Protein AF-A0A7W6S219-F1 (afdb_monomer_lite)

Foldseek 3Di:
DAPLVCCVVPNQQPKDAAACDPVLVCCLCVVLVVLLVCLVCQLVVPDDCSVVVSVVSNVVSVLVNVLVVQLNVQCVVGHCWIQHQQAIDHSSLPDGQGLQQKAAKDWDWDDDPNDTFTKIKTKGAQLVVSLVVTDPSNVVVSVVQLCQQQPPVRDVVNVVVCVVVVVVDDDDDDPDPVCPVSVVVNVVCVVHVRMGMDIDGCSRQPSHDSVSVSVSSNVSSCVPVVDDDPDDDDD

Structure (mmCIF, N/CA/C/O backbone):
data_AF-A0A7W6S219-F1
#
_entry.id   AF-A0A7W6S219-F1
#
loop_
_atom_site.group_PDB
_atom_site.id
_atom_site.type_symbol
_atom_site.label_atom_id
_atom_site.label_alt_id
_atom_site.label_comp_id
_atom_site.label_asym_id
_atom_site.label_entity_id
_atom_site.label_seq_id
_atom_site.pdbx_PDB_ins_code
_atom_site.Cartn_x
_atom_site.Cartn_y
_at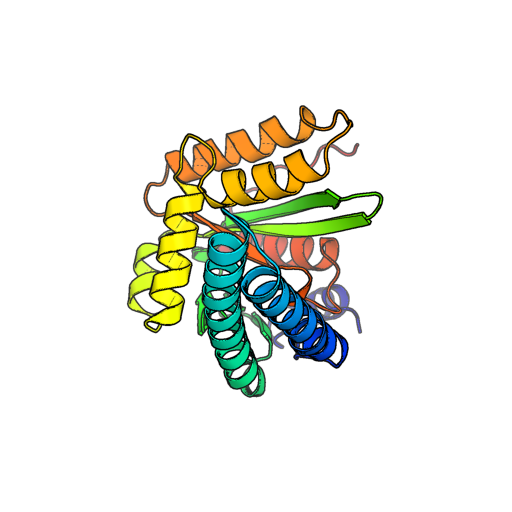om_site.Cartn_z
_atom_site.occupancy
_atom_site.B_iso_or_equiv
_atom_site.auth_seq_id
_atom_site.auth_comp_id
_atom_site.auth_asym_id
_atom_site.auth_atom_id
_atom_site.pdbx_PDB_model_num
ATOM 1 N N . MET A 1 1 ? -11.547 18.685 4.889 1.00 70.19 1 MET A N 1
ATOM 2 C CA . MET A 1 1 ? -11.379 18.130 6.246 1.00 70.19 1 MET A CA 1
ATOM 3 C C . MET A 1 1 ? -10.250 17.122 6.184 1.00 70.19 1 MET A C 1
ATOM 5 O O . MET A 1 1 ? -10.263 16.304 5.268 1.00 70.19 1 MET A O 1
ATOM 9 N N . ARG A 1 2 ? -9.236 17.247 7.042 1.00 86.44 2 ARG A N 1
ATOM 10 C CA . ARG A 1 2 ? -8.081 16.342 7.053 1.00 86.44 2 ARG A CA 1
ATOM 11 C C . ARG A 1 2 ? -8.503 14.999 7.667 1.00 86.44 2 ARG A C 1
ATOM 13 O O . ARG A 1 2 ? -9.437 14.960 8.465 1.00 86.44 2 ARG A O 1
ATOM 20 N N . ALA A 1 3 ? -7.842 13.901 7.297 1.00 87.50 3 ALA A N 1
ATOM 21 C CA . ALA A 1 3 ? -8.200 12.568 7.801 1.00 87.50 3 ALA A CA 1
ATOM 22 C C . ALA A 1 3 ? -8.058 12.467 9.330 1.00 87.50 3 ALA A C 1
ATOM 24 O O . ALA A 1 3 ? -8.914 11.883 9.992 1.00 87.50 3 ALA A O 1
ATOM 25 N N . LEU A 1 4 ? -7.012 13.088 9.885 1.00 89.44 4 LEU A N 1
ATOM 26 C CA . LEU A 1 4 ? -6.790 13.136 11.328 1.00 89.44 4 LEU A CA 1
ATOM 27 C C . LEU A 1 4 ? -7.895 13.914 12.057 1.00 89.44 4 LEU A C 1
ATOM 29 O O . LEU A 1 4 ? -8.383 13.444 13.079 1.00 89.44 4 LEU A O 1
ATOM 33 N N . ASP A 1 5 ? -8.350 15.041 11.503 1.00 90.38 5 ASP A N 1
ATOM 34 C CA . ASP A 1 5 ? -9.436 15.835 12.095 1.00 90.38 5 ASP A CA 1
ATOM 35 C C . ASP A 1 5 ? -10.744 15.032 12.143 1.00 90.38 5 ASP A C 1
ATOM 37 O O . ASP A 1 5 ? -11.443 15.022 13.157 1.00 90.38 5 ASP A O 1
ATOM 41 N N . GLN A 1 6 ? -11.063 14.316 11.055 1.00 91.25 6 GLN A N 1
ATOM 42 C CA . GLN A 1 6 ? -12.232 13.435 10.999 1.00 91.25 6 GLN A CA 1
ATOM 43 C C . GLN A 1 6 ? -12.157 12.363 12.089 1.00 91.25 6 GLN A C 1
ATOM 45 O O . GLN A 1 6 ? -13.134 12.136 12.805 1.00 91.25 6 GLN A O 1
ATOM 50 N N . TYR A 1 7 ? -10.988 11.734 12.226 1.00 92.69 7 TYR A N 1
ATOM 51 C CA . TYR A 1 7 ? -10.744 10.716 13.237 1.00 92.69 7 TYR A CA 1
ATOM 52 C C . TYR A 1 7 ? -10.885 11.269 14.660 1.00 92.69 7 TYR A C 1
ATOM 54 O O . TYR A 1 7 ? -11.540 10.654 15.494 1.00 92.69 7 TYR A O 1
ATOM 62 N N . GLN A 1 8 ? -10.339 12.448 14.949 1.00 91.56 8 GLN A N 1
ATOM 63 C CA . GLN A 1 8 ? -10.442 13.056 16.279 1.00 91.56 8 GLN A CA 1
ATOM 64 C C . GLN A 1 8 ? -11.885 13.424 16.648 1.00 91.56 8 GLN A C 1
ATOM 66 O O . GLN A 1 8 ? -12.278 13.279 17.803 1.00 91.56 8 GLN A O 1
ATOM 71 N N . GLN A 1 9 ? -12.690 13.870 15.680 1.00 92.31 9 GLN A N 1
ATOM 72 C CA . GLN A 1 9 ? -14.076 14.276 15.926 1.00 92.31 9 GLN A CA 1
ATOM 73 C C . GLN A 1 9 ? -15.050 13.097 16.015 1.00 92.31 9 GLN A C 1
ATOM 75 O O . GLN A 1 9 ? -15.994 13.135 16.804 1.00 92.31 9 GLN A O 1
ATOM 80 N N . ARG A 1 10 ? -14.875 12.075 15.168 1.00 90.56 10 ARG A N 1
ATOM 81 C CA . ARG A 1 10 ? -15.880 11.013 14.953 1.00 90.56 10 ARG A CA 1
ATOM 82 C C . ARG A 1 10 ? -15.339 9.600 15.174 1.00 90.56 10 ARG A C 1
ATOM 84 O O . ARG A 1 10 ? -16.105 8.635 15.135 1.00 90.56 10 ARG A O 1
ATOM 91 N N . GLY A 1 11 ? -14.038 9.454 15.414 1.00 91.56 11 GLY A N 1
ATOM 92 C CA . GLY A 1 11 ? -13.353 8.166 15.395 1.00 91.56 11 GLY A CA 1
ATOM 93 C C . GLY A 1 11 ? -13.445 7.512 14.018 1.00 91.56 11 GLY A C 1
ATOM 94 O O . GLY A 1 11 ? -13.457 8.184 12.988 1.00 91.56 11 GLY A O 1
ATOM 95 N N . LEU A 1 12 ? -13.561 6.183 14.010 1.00 92.62 12 LEU A N 1
ATOM 96 C CA . LEU A 1 12 ? -13.794 5.387 12.800 1.00 92.62 12 LEU A CA 1
ATOM 97 C C . LEU A 1 12 ? -15.255 4.959 12.609 1.00 92.62 12 LEU A C 1
ATOM 99 O O . LEU A 1 12 ? -15.524 4.122 11.746 1.00 92.62 12 LEU A O 1
ATOM 103 N N . ARG A 1 13 ? -16.194 5.541 13.376 1.00 88.75 13 ARG A N 1
ATOM 104 C CA . ARG A 1 13 ? -17.643 5.313 13.204 1.00 88.75 13 ARG A CA 1
ATOM 105 C C . ARG A 1 13 ? -18.091 5.661 11.788 1.00 88.75 13 ARG A C 1
ATOM 107 O O . ARG A 1 13 ? -18.920 4.973 11.201 1.00 88.75 13 ARG A O 1
ATOM 114 N N . GLU A 1 14 ? -17.501 6.717 11.235 1.00 90.38 14 GLU A N 1
ATOM 115 C CA . GLU A 1 14 ? -17.581 7.041 9.818 1.00 90.38 14 GLU A CA 1
ATOM 116 C C . GLU A 1 14 ? -16.260 6.660 9.139 1.00 90.38 14 GLU A C 1
ATOM 118 O O . GLU A 1 14 ? -15.208 7.178 9.528 1.00 90.38 14 GLU A O 1
ATOM 123 N N . PRO A 1 15 ? -16.283 5.780 8.123 1.00 92.62 15 PRO A N 1
ATOM 124 C CA . PRO A 1 15 ? -15.061 5.308 7.494 1.00 92.62 15 PRO A CA 1
ATOM 125 C C . PRO A 1 15 ? -14.332 6.446 6.773 1.00 92.62 15 PRO A C 1
ATOM 127 O O . PRO A 1 15 ? -14.927 7.209 6.006 1.00 92.62 15 PRO A O 1
ATOM 130 N N . ILE A 1 16 ? -13.018 6.525 6.971 1.00 92.75 16 ILE A N 1
ATOM 131 C CA . ILE A 1 16 ? -12.146 7.448 6.241 1.00 92.75 16 ILE A CA 1
ATOM 132 C C . ILE A 1 16 ? -11.753 6.756 4.941 1.00 92.75 16 ILE A C 1
ATOM 134 O O . ILE A 1 16 ? -10.981 5.798 4.956 1.00 92.75 16 ILE A O 1
ATOM 138 N N . ARG A 1 17 ? -12.292 7.230 3.816 1.00 92.62 17 ARG A N 1
ATOM 139 C CA . ARG A 1 17 ? -12.088 6.634 2.489 1.00 92.62 17 ARG A CA 1
ATOM 140 C C . ARG A 1 17 ? -11.251 7.540 1.602 1.00 92.62 17 ARG A C 1
ATOM 142 O O . ARG A 1 17 ? -11.563 8.717 1.437 1.00 92.62 17 ARG A O 1
ATOM 149 N N . VAL A 1 18 ? -10.244 6.965 0.958 1.00 89.19 18 VAL A N 1
ATOM 150 C CA . VAL A 1 18 ? -9.487 7.607 -0.118 1.00 89.19 18 VAL A CA 1
ATOM 151 C C . VAL A 1 18 ? -9.959 7.016 -1.433 1.00 89.19 18 VAL A C 1
ATOM 153 O O . VAL A 1 18 ? -9.862 5.811 -1.652 1.00 89.19 18 VAL A O 1
ATOM 156 N N . TYR A 1 19 ? -10.473 7.860 -2.321 1.00 89.38 19 TYR A N 1
ATOM 157 C CA . TYR A 1 19 ? -10.894 7.458 -3.660 1.00 89.38 19 TYR A CA 1
ATOM 158 C C . TYR A 1 19 ? -9.796 7.747 -4.687 1.00 89.38 19 TYR A C 1
ATOM 160 O O . TYR A 1 19 ? -8.982 8.655 -4.487 1.00 89.38 19 TYR A O 1
ATOM 168 N N . PRO A 1 20 ? -9.752 6.991 -5.797 1.00 82.31 20 PRO A N 1
ATOM 169 C CA . PRO A 1 20 ? -8.777 7.230 -6.847 1.00 82.31 20 PRO A CA 1
ATOM 170 C C . PRO A 1 20 ? -9.078 8.579 -7.515 1.00 82.31 20 PRO A C 1
ATOM 172 O O . PRO A 1 20 ? -10.019 8.713 -8.289 1.00 82.31 20 PRO A O 1
ATOM 175 N N . GLY A 1 21 ? -8.287 9.601 -7.190 1.00 83.19 21 GLY A N 1
ATOM 176 C CA . GLY A 1 21 ? -8.398 10.929 -7.796 1.00 83.19 21 GLY A CA 1
ATOM 177 C C . GLY A 1 21 ? -7.654 11.040 -9.129 1.00 83.19 21 GLY A C 1
ATOM 178 O O . GLY A 1 21 ? -7.002 10.100 -9.584 1.00 83.19 21 GLY A O 1
ATOM 179 N N . PHE A 1 22 ? -7.673 12.226 -9.736 1.00 82.69 22 PHE A N 1
ATOM 180 C CA . PHE A 1 22 ? -6.960 12.496 -10.992 1.00 82.69 22 PHE A CA 1
ATOM 181 C C . PHE A 1 22 ? -5.460 12.152 -10.926 1.00 82.69 22 PHE A C 1
ATOM 183 O O . PHE A 1 22 ? -4.927 11.536 -11.841 1.00 82.69 22 PHE A O 1
ATOM 190 N N . ARG A 1 23 ? -4.786 12.450 -9.804 1.00 78.88 23 ARG A N 1
ATOM 191 C CA . ARG A 1 23 ? -3.359 12.126 -9.596 1.00 78.88 23 ARG A CA 1
ATOM 192 C C . ARG A 1 23 ? -3.070 10.623 -9.627 1.00 78.88 23 ARG A C 1
ATOM 194 O O . ARG A 1 23 ? -2.058 10.213 -10.181 1.00 78.88 23 ARG A O 1
ATOM 201 N N . PHE A 1 24 ? -3.969 9.812 -9.069 1.00 78.56 24 PHE A N 1
ATOM 202 C CA . PHE A 1 24 ? -3.869 8.354 -9.130 1.00 78.56 24 PHE A CA 1
ATOM 203 C C . PHE A 1 24 ? -3.955 7.865 -10.578 1.00 78.56 24 PHE A C 1
ATOM 205 O O . PHE A 1 24 ? -3.138 7.059 -11.010 1.00 78.56 24 PHE A O 1
ATOM 212 N N . HIS A 1 25 ? -4.904 8.408 -11.343 1.00 80.25 25 HIS A N 1
ATOM 213 C CA . HIS A 1 25 ? -5.078 8.070 -12.752 1.00 80.25 25 HIS A CA 1
ATOM 214 C C . HIS A 1 25 ? -3.895 8.546 -13.605 1.00 80.25 25 HIS A C 1
ATOM 216 O O . HIS A 1 25 ? -3.451 7.804 -14.470 1.00 80.25 25 HIS A O 1
ATOM 222 N N . LEU A 1 26 ? -3.329 9.728 -13.341 1.00 80.31 26 LEU A N 1
ATOM 223 C CA . LEU A 1 26 ? -2.110 10.192 -14.012 1.00 80.31 26 LEU A CA 1
ATOM 224 C C . LEU A 1 26 ? -0.908 9.294 -13.724 1.00 80.31 26 LEU A C 1
ATOM 226 O O . LEU A 1 26 ? -0.155 8.981 -14.640 1.00 80.31 26 LEU A O 1
ATOM 230 N N . LEU A 1 27 ? -0.724 8.861 -12.475 1.00 74.12 27 LEU A N 1
ATOM 231 C CA . LEU A 1 27 ? 0.350 7.930 -12.139 1.00 74.12 27 LEU A CA 1
ATOM 232 C C . LEU A 1 27 ? 0.154 6.591 -12.860 1.00 74.12 27 LEU A C 1
ATOM 234 O O . LEU A 1 27 ? 1.100 6.052 -13.427 1.00 74.12 27 LEU A O 1
ATOM 238 N N . LEU A 1 28 ? -1.082 6.086 -12.868 1.00 74.88 28 LEU A N 1
ATOM 239 C CA . LEU A 1 28 ? -1.436 4.823 -13.504 1.00 74.88 28 LEU A CA 1
ATOM 240 C C . LEU A 1 28 ? -1.243 4.868 -15.026 1.00 74.88 28 LEU A C 1
ATOM 242 O O . LEU A 1 28 ? -0.540 4.028 -15.579 1.00 74.88 28 LEU A O 1
ATOM 246 N N . TRP A 1 29 ? -1.852 5.844 -15.698 1.00 80.75 29 TRP A N 1
ATOM 247 C CA . TRP A 1 29 ? -1.853 5.933 -17.158 1.00 80.75 29 TRP A CA 1
ATOM 248 C C . TRP A 1 29 ? -0.580 6.572 -17.706 1.00 80.75 29 TRP A C 1
ATOM 250 O O . TRP A 1 29 ? -0.018 6.073 -18.674 1.00 80.75 29 TRP A O 1
ATOM 260 N N . GLY A 1 30 ? -0.094 7.643 -17.077 1.00 78.00 30 GLY A N 1
ATOM 261 C CA . GLY A 1 30 ? 1.120 8.344 -17.493 1.00 78.00 30 GLY A CA 1
ATOM 262 C C . GLY A 1 30 ? 2.380 7.547 -17.173 1.00 78.00 30 GLY A C 1
ATOM 263 O O . GLY A 1 30 ? 3.171 7.261 -18.068 1.00 78.00 30 GLY A O 1
ATOM 264 N N . GLY A 1 31 ? 2.540 7.119 -15.915 1.00 76.00 31 GLY A N 1
ATOM 265 C CA . GLY A 1 31 ? 3.667 6.268 -15.518 1.00 76.00 31 GLY A CA 1
ATOM 266 C C . GLY A 1 31 ? 3.637 4.918 -16.232 1.00 76.00 31 GLY A C 1
ATOM 267 O O . GLY A 1 31 ? 4.666 4.440 -16.703 1.00 76.00 31 GLY A O 1
ATOM 268 N N . GLY A 1 32 ? 2.445 4.343 -16.390 1.00 78.06 32 GLY A N 1
ATOM 269 C CA . GLY A 1 32 ? 2.274 3.099 -17.120 1.00 78.06 32 GLY A CA 1
ATOM 270 C C . GLY A 1 32 ? 2.614 3.199 -18.605 1.00 78.06 32 GLY A C 1
ATOM 271 O O . GLY A 1 32 ? 3.409 2.410 -19.108 1.00 78.06 32 GLY A O 1
ATOM 272 N N . GLY A 1 33 ? 2.068 4.200 -19.299 1.00 82.75 33 GLY A N 1
ATOM 273 C CA . GLY A 1 33 ? 2.357 4.428 -20.715 1.00 82.75 33 GLY A CA 1
ATOM 274 C C . GLY A 1 33 ? 3.838 4.708 -20.971 1.00 82.75 33 GLY A C 1
ATOM 275 O O . GLY A 1 33 ? 4.402 4.196 -21.939 1.00 82.75 33 GLY A O 1
ATOM 276 N N . PHE A 1 34 ? 4.495 5.441 -20.068 1.00 81.31 34 PHE A N 1
ATOM 277 C CA . PHE A 1 34 ? 5.934 5.681 -20.140 1.00 81.31 34 PHE A CA 1
ATOM 278 C C . PHE A 1 34 ? 6.743 4.381 -20.014 1.00 81.31 34 PHE A C 1
ATOM 280 O O . PHE A 1 34 ? 7.615 4.120 -20.842 1.00 81.31 34 PHE A O 1
ATOM 287 N N . LEU A 1 35 ? 6.422 3.534 -19.029 1.00 80.25 35 LEU A N 1
ATOM 288 C CA . LEU A 1 35 ? 7.100 2.248 -18.826 1.00 80.25 35 LEU A CA 1
ATOM 289 C C . LEU A 1 35 ? 6.888 1.288 -20.000 1.00 80.25 35 LEU A C 1
ATOM 291 O O . LEU A 1 35 ? 7.840 0.644 -20.435 1.00 80.25 35 LEU A O 1
ATOM 295 N N . LEU A 1 36 ? 5.667 1.222 -20.539 1.00 85.81 36 LEU A N 1
ATOM 296 C CA . LEU A 1 36 ? 5.360 0.419 -21.721 1.00 85.81 36 LEU A CA 1
ATOM 297 C C . LEU A 1 36 ? 6.176 0.875 -22.933 1.00 85.81 36 LEU A C 1
ATOM 299 O O . LEU A 1 36 ? 6.780 0.051 -23.613 1.00 85.81 36 LEU A O 1
ATOM 303 N N . THR A 1 37 ? 6.224 2.185 -23.176 1.00 85.75 37 THR A N 1
ATOM 304 C CA . THR A 1 37 ? 6.985 2.757 -24.294 1.00 85.75 37 THR A CA 1
ATOM 305 C C . THR A 1 37 ? 8.473 2.443 -24.146 1.00 85.75 37 THR A C 1
ATOM 307 O O . THR A 1 37 ? 9.093 1.970 -25.093 1.00 85.75 37 THR A O 1
ATOM 310 N N . GLY A 1 38 ? 9.041 2.620 -22.948 1.00 84.44 38 GLY A N 1
ATOM 311 C CA . GLY A 1 38 ? 10.438 2.272 -22.679 1.00 84.44 38 GLY A CA 1
ATOM 312 C C . GLY A 1 38 ? 10.734 0.782 -22.874 1.00 84.44 38 GLY A C 1
ATOM 313 O O . GLY A 1 38 ? 11.756 0.440 -23.460 1.00 84.44 38 GLY A O 1
ATOM 314 N N . ALA A 1 39 ? 9.829 -0.102 -22.442 1.00 86.56 39 ALA A N 1
ATOM 315 C CA . ALA A 1 39 ? 9.965 -1.544 -22.639 1.00 86.56 39 ALA A CA 1
ATOM 316 C C . ALA A 1 39 ? 9.977 -1.926 -24.129 1.00 86.56 39 ALA A C 1
ATOM 318 O O . ALA A 1 39 ? 10.836 -2.697 -24.549 1.00 86.56 39 ALA A O 1
ATOM 319 N N . VAL A 1 40 ? 9.073 -1.348 -24.928 1.00 88.69 40 VAL A N 1
ATOM 320 C CA . VAL A 1 40 ? 9.014 -1.576 -26.382 1.00 88.69 40 VAL A CA 1
ATOM 321 C C . VAL A 1 40 ? 10.271 -1.054 -27.074 1.00 88.69 40 VAL A C 1
ATOM 323 O O . VAL A 1 40 ? 10.861 -1.776 -27.870 1.00 88.69 40 VAL A O 1
ATOM 326 N N . LEU A 1 41 ? 10.724 0.156 -26.734 1.00 86.88 41 LEU A N 1
ATOM 327 C CA . LEU A 1 41 ? 11.946 0.723 -27.309 1.00 86.88 41 LEU A CA 1
ATOM 328 C C . LEU A 1 41 ? 13.170 -0.146 -26.998 1.00 86.88 41 LEU A C 1
ATOM 330 O O . LEU A 1 41 ? 13.944 -0.443 -27.896 1.00 86.88 41 LEU A O 1
ATOM 334 N N . MET A 1 42 ? 13.310 -0.626 -25.759 1.00 84.62 42 MET A N 1
ATOM 335 C CA . MET A 1 42 ? 14.410 -1.523 -25.371 1.00 84.62 42 MET A CA 1
ATOM 336 C C . MET A 1 42 ? 14.390 -2.864 -26.116 1.00 84.62 42 MET A C 1
ATOM 338 O O . MET A 1 42 ? 15.448 -3.443 -26.356 1.00 84.62 42 MET A O 1
ATOM 342 N N . MET A 1 43 ? 13.206 -3.355 -26.496 1.00 86.62 43 MET A N 1
ATOM 343 C CA . MET A 1 43 ? 13.065 -4.552 -27.332 1.00 86.62 43 MET A CA 1
ATOM 344 C C . MET A 1 43 ? 13.442 -4.307 -28.794 1.00 86.62 43 MET A C 1
ATOM 346 O O . MET A 1 43 ? 14.013 -5.199 -29.412 1.00 86.62 43 MET A O 1
ATOM 350 N N . ASP A 1 44 ? 13.124 -3.130 -29.332 1.00 88.00 44 ASP A N 1
ATOM 351 C CA . ASP A 1 44 ? 13.329 -2.788 -30.743 1.00 88.00 44 ASP A CA 1
ATOM 352 C C . ASP A 1 44 ? 14.773 -2.352 -31.045 1.00 88.00 44 ASP A C 1
ATOM 354 O O . ASP A 1 44 ? 15.368 -2.770 -32.034 1.00 88.00 44 ASP A O 1
ATOM 358 N N . SER A 1 45 ? 15.377 -1.548 -30.163 1.00 81.44 45 SER A N 1
ATOM 359 C CA . SER A 1 45 ? 16.705 -0.958 -30.385 1.00 81.44 45 SER A CA 1
ATOM 360 C C . SER A 1 45 ? 17.857 -1.717 -29.719 1.00 81.44 45 SER A C 1
ATOM 362 O O . SER A 1 45 ? 19.010 -1.299 -29.822 1.00 81.44 45 SER A O 1
ATOM 364 N N . GLY A 1 46 ? 17.556 -2.767 -28.955 1.00 74.00 46 GLY A N 1
ATOM 365 C CA . GLY A 1 46 ? 18.514 -3.431 -28.077 1.00 74.00 46 GLY A CA 1
ATOM 366 C C . GLY A 1 46 ? 19.397 -4.461 -28.782 1.00 74.00 46 GLY A C 1
ATOM 367 O O . GLY A 1 46 ? 18.892 -5.397 -29.400 1.00 74.00 46 GLY A O 1
ATOM 368 N N . THR A 1 47 ? 20.717 -4.360 -28.623 1.00 77.25 47 THR A N 1
ATOM 369 C CA . THR A 1 47 ? 21.675 -5.387 -29.058 1.00 77.25 47 THR A CA 1
ATOM 370 C C . THR A 1 47 ? 22.307 -6.069 -27.845 1.00 77.25 47 THR A C 1
ATOM 372 O O . THR A 1 47 ? 23.302 -5.610 -27.299 1.00 77.25 47 THR A O 1
ATOM 375 N N . GLY A 1 48 ? 21.755 -7.217 -27.441 1.00 84.31 48 GLY A N 1
ATOM 376 C CA . GLY A 1 48 ? 22.281 -7.994 -26.315 1.00 84.31 48 GLY A CA 1
ATOM 377 C C . GLY A 1 48 ? 21.237 -8.278 -25.240 1.00 84.31 48 GLY A C 1
ATOM 378 O O . GLY A 1 48 ? 20.306 -9.046 -25.476 1.00 84.31 48 GLY A O 1
ATOM 379 N N . ILE A 1 49 ? 21.424 -7.726 -24.038 1.00 83.44 49 ILE A N 1
ATOM 380 C CA . ILE A 1 49 ? 20.568 -7.995 -22.866 1.00 83.44 49 ILE A CA 1
ATOM 381 C C . ILE A 1 49 ? 19.345 -7.070 -22.804 1.00 83.44 49 ILE A C 1
ATOM 383 O O . ILE A 1 49 ? 18.362 -7.367 -22.129 1.00 83.44 49 ILE A O 1
ATOM 387 N N . GLU A 1 50 ? 19.374 -5.962 -23.530 1.00 82.00 50 GLU A N 1
ATOM 388 C CA . GLU A 1 50 ? 18.353 -4.920 -23.550 1.00 82.00 50 GLU A CA 1
ATOM 389 C C . GLU A 1 50 ? 16.979 -5.448 -23.998 1.00 82.00 50 GLU A C 1
ATOM 391 O O . GLU A 1 50 ? 15.999 -5.146 -23.311 1.00 82.00 50 GLU A O 1
ATOM 396 N N . PRO A 1 51 ? 16.858 -6.326 -25.019 1.00 85.62 51 PRO A N 1
ATOM 397 C CA . PRO A 1 51 ? 15.568 -6.918 -25.365 1.00 85.62 51 PRO A CA 1
ATOM 398 C C . PRO A 1 51 ? 15.005 -7.824 -24.269 1.00 85.62 51 PRO A C 1
ATOM 400 O O . PRO A 1 51 ? 13.791 -7.863 -24.063 1.00 85.62 51 PRO A O 1
ATOM 403 N N . LEU A 1 52 ? 15.870 -8.518 -23.515 1.00 81.81 52 LEU A N 1
ATOM 404 C CA . LEU A 1 52 ? 15.444 -9.290 -22.344 1.00 81.81 52 LEU A CA 1
ATOM 405 C C . LEU A 1 52 ? 14.928 -8.355 -21.246 1.00 81.81 52 LEU A C 1
ATOM 407 O O . LEU A 1 52 ? 13.871 -8.617 -20.677 1.00 81.81 52 LEU A O 1
ATOM 411 N N . VAL A 1 53 ? 15.626 -7.247 -20.978 1.00 79.19 53 VAL A N 1
ATOM 412 C CA . VAL A 1 53 ? 15.180 -6.219 -20.022 1.00 79.19 53 VAL A CA 1
ATOM 413 C C . VAL A 1 53 ? 13.833 -5.625 -20.444 1.00 79.19 53 VAL A C 1
ATOM 415 O O . VAL A 1 53 ? 12.938 -5.502 -19.608 1.00 79.19 53 VAL A O 1
ATOM 418 N N . GLY A 1 54 ? 13.653 -5.322 -21.731 1.00 79.00 54 GLY A N 1
ATOM 419 C CA . GLY A 1 54 ? 12.388 -4.844 -22.288 1.00 79.00 54 GLY A CA 1
ATOM 420 C C . GLY A 1 54 ? 11.253 -5.860 -22.127 1.00 79.00 54 GLY A C 1
ATOM 421 O O . GLY A 1 54 ? 10.182 -5.509 -21.630 1.00 79.00 54 GLY A O 1
ATOM 422 N N . LEU A 1 55 ? 11.503 -7.140 -22.424 1.00 84.81 55 LEU A N 1
ATOM 423 C CA . LEU A 1 55 ? 10.530 -8.219 -22.224 1.00 84.81 55 LEU A CA 1
ATOM 424 C C . LEU A 1 55 ? 10.130 -8.366 -20.747 1.00 84.81 55 LEU A C 1
ATOM 426 O O . LEU A 1 55 ? 8.940 -8.445 -20.431 1.00 84.81 55 LEU A O 1
ATOM 430 N N . PHE A 1 56 ? 11.103 -8.357 -19.831 1.00 79.62 56 PHE A N 1
ATOM 431 C CA . PHE A 1 56 ? 10.837 -8.364 -18.389 1.00 79.62 56 PHE A CA 1
ATOM 432 C C . PHE A 1 56 ? 10.013 -7.145 -17.961 1.00 79.62 56 PHE A C 1
ATOM 434 O O . PHE A 1 56 ? 9.058 -7.287 -17.192 1.00 79.62 56 PHE A O 1
ATOM 441 N N . GLY A 1 57 ? 10.344 -5.964 -18.488 1.00 77.38 57 GLY A N 1
ATOM 442 C CA . GLY A 1 57 ? 9.600 -4.730 -18.261 1.00 77.38 57 GLY A CA 1
ATOM 443 C C . GLY A 1 57 ? 8.144 -4.838 -18.707 1.00 77.38 57 GLY A C 1
ATOM 444 O O . GLY A 1 57 ? 7.249 -4.458 -17.956 1.00 77.38 57 GLY A O 1
ATOM 445 N N . LEU A 1 58 ? 7.888 -5.429 -19.877 1.00 84.69 58 LEU A N 1
ATOM 446 C CA . LEU A 1 58 ? 6.543 -5.600 -20.426 1.00 84.69 58 LEU A CA 1
ATOM 447 C C . LEU A 1 58 ? 5.697 -6.575 -19.596 1.00 84.69 58 LEU A C 1
ATOM 449 O O . LEU A 1 58 ? 4.540 -6.282 -19.287 1.00 84.69 58 LEU A O 1
ATOM 453 N N . VAL A 1 59 ? 6.282 -7.698 -19.164 1.00 82.06 59 VAL A N 1
ATOM 454 C CA . VAL A 1 59 ? 5.615 -8.660 -18.267 1.00 82.06 59 VAL A CA 1
ATOM 455 C C . VAL A 1 59 ? 5.284 -8.011 -16.922 1.00 82.06 59 VAL A C 1
ATOM 457 O O . VAL A 1 59 ? 4.155 -8.125 -16.435 1.00 82.06 59 VAL A O 1
ATOM 460 N N . PHE A 1 60 ? 6.242 -7.298 -16.325 1.00 78.56 60 PHE A N 1
ATOM 461 C CA . PHE A 1 60 ? 6.038 -6.616 -15.048 1.00 78.56 60 PHE A CA 1
ATOM 462 C C . PHE A 1 60 ? 4.985 -5.508 -15.157 1.00 78.56 60 PHE A C 1
ATOM 464 O O . PHE A 1 60 ? 4.111 -5.396 -14.296 1.00 78.56 60 PHE A O 1
ATOM 471 N N . PHE A 1 61 ? 5.023 -4.730 -16.238 1.00 82.56 61 PHE A N 1
ATOM 472 C CA . PHE A 1 61 ? 4.038 -3.698 -16.525 1.00 82.56 61 PHE A CA 1
ATOM 473 C C . PHE A 1 61 ? 2.629 -4.283 -16.681 1.00 82.56 61 PHE A C 1
ATOM 475 O O . PHE A 1 61 ? 1.703 -3.826 -16.011 1.00 82.56 61 PHE A O 1
ATOM 482 N N . GLY A 1 62 ? 2.464 -5.337 -17.487 1.00 83.00 62 GLY A N 1
ATOM 483 C CA . GLY A 1 62 ? 1.175 -6.014 -17.657 1.00 83.00 62 GLY A CA 1
ATOM 484 C C . GLY A 1 62 ? 0.617 -6.549 -16.334 1.00 83.00 62 GLY A C 1
ATOM 485 O O . GLY A 1 62 ? -0.575 -6.393 -16.038 1.00 83.00 62 GLY A O 1
ATOM 486 N N . PHE A 1 63 ? 1.486 -7.105 -15.486 1.00 81.81 63 PHE A N 1
ATOM 487 C CA . PHE A 1 63 ? 1.113 -7.529 -14.139 1.00 81.81 63 PHE A CA 1
ATOM 488 C C . PHE A 1 63 ? 0.669 -6.349 -13.259 1.00 81.81 63 PHE A C 1
ATOM 490 O O . PHE A 1 63 ? -0.414 -6.396 -12.668 1.00 81.81 63 PHE A O 1
ATOM 497 N N . ALA A 1 64 ? 1.454 -5.270 -13.206 1.00 79.94 64 ALA A N 1
ATOM 498 C CA . ALA A 1 64 ? 1.136 -4.073 -12.430 1.00 79.94 64 ALA A CA 1
ATOM 499 C C . ALA A 1 64 ? -0.183 -3.423 -12.886 1.00 79.94 64 ALA A C 1
ATOM 501 O O . ALA A 1 64 ? -1.030 -3.104 -12.051 1.00 79.94 64 ALA A O 1
ATOM 502 N N . CYS A 1 65 ? -0.410 -3.306 -14.198 1.00 81.94 65 CYS A N 1
ATOM 503 C CA . CYS A 1 65 ? -1.671 -2.830 -14.768 1.00 81.94 65 CYS A CA 1
ATOM 504 C C . CYS A 1 65 ? -2.856 -3.694 -14.351 1.00 81.94 65 CYS A C 1
ATOM 506 O O . CYS A 1 65 ? -3.893 -3.156 -13.973 1.00 81.94 65 CYS A O 1
ATOM 508 N N . THR A 1 66 ? -2.703 -5.019 -14.361 1.00 84.25 66 THR A N 1
ATOM 509 C CA . THR A 1 66 ? -3.760 -5.940 -13.923 1.00 84.25 66 THR A CA 1
ATOM 510 C C . THR A 1 66 ? -4.109 -5.718 -12.449 1.00 84.25 66 THR A C 1
ATOM 512 O O . THR A 1 66 ? -5.283 -5.586 -12.102 1.00 84.25 66 THR A O 1
ATOM 515 N N . VAL A 1 67 ? -3.101 -5.612 -11.574 1.00 82.50 67 VAL A N 1
ATOM 516 C CA . VAL A 1 67 ? -3.298 -5.327 -10.141 1.00 82.50 67 VAL A CA 1
ATOM 517 C C . VAL A 1 67 ? -3.995 -3.980 -9.939 1.00 82.50 67 VAL A C 1
ATOM 519 O O . VAL A 1 67 ? -4.955 -3.891 -9.172 1.00 82.50 67 VAL A O 1
ATOM 522 N N . MET A 1 68 ? -3.547 -2.941 -10.643 1.00 80.00 68 MET A N 1
ATOM 523 C CA . MET A 1 68 ? -4.094 -1.591 -10.522 1.00 80.00 68 MET A CA 1
ATOM 524 C C . MET A 1 68 ? -5.508 -1.470 -11.090 1.00 80.00 68 MET A C 1
ATOM 526 O O . MET A 1 68 ? -6.339 -0.798 -10.485 1.00 80.00 68 MET A O 1
ATOM 530 N N . LEU A 1 69 ? -5.819 -2.154 -12.193 1.00 83.31 69 LEU A N 1
ATOM 531 C CA . LEU A 1 69 ? -7.171 -2.223 -12.745 1.00 83.31 69 LEU A CA 1
ATOM 532 C C . LEU A 1 69 ? -8.122 -2.904 -11.756 1.00 83.31 69 LEU A C 1
ATOM 534 O O . LEU A 1 69 ? -9.187 -2.369 -11.457 1.00 83.31 69 LEU A O 1
ATOM 538 N N . ILE A 1 70 ? -7.717 -4.040 -11.180 1.00 85.00 70 ILE A N 1
ATOM 539 C CA . ILE A 1 70 ? -8.488 -4.717 -10.127 1.00 85.00 70 ILE A CA 1
ATOM 540 C C . ILE A 1 70 ? -8.692 -3.785 -8.926 1.00 85.00 70 ILE A C 1
ATOM 542 O O . ILE A 1 70 ? -9.800 -3.708 -8.387 1.00 85.00 70 ILE A O 1
ATOM 546 N N . ALA A 1 71 ? -7.648 -3.066 -8.509 1.00 84.56 71 ALA A N 1
ATOM 547 C CA . ALA A 1 71 ? -7.733 -2.103 -7.419 1.00 84.56 71 ALA A CA 1
ATOM 548 C C . ALA A 1 71 ? -8.706 -0.959 -7.748 1.00 84.56 71 ALA A C 1
ATOM 550 O O . ALA A 1 71 ? -9.542 -0.634 -6.913 1.00 84.56 71 ALA A O 1
ATOM 551 N N . ALA A 1 72 ? -8.661 -0.398 -8.958 1.00 83.56 72 ALA A N 1
ATOM 552 C CA . ALA A 1 72 ? -9.559 0.667 -9.401 1.00 83.56 72 ALA A CA 1
ATOM 553 C C . ALA A 1 72 ? -11.027 0.206 -9.435 1.00 83.56 72 ALA A C 1
ATOM 555 O O . ALA A 1 72 ? -11.902 0.889 -8.901 1.00 83.56 72 ALA A O 1
ATOM 556 N N . LEU A 1 73 ? -11.290 -0.992 -9.972 1.00 86.75 73 LEU A N 1
ATOM 557 C CA . LEU A 1 73 ? -12.631 -1.587 -10.002 1.00 86.75 73 LEU A CA 1
ATOM 558 C C . LEU A 1 73 ? -13.198 -1.787 -8.591 1.00 86.75 73 LEU A C 1
ATOM 560 O O . LEU A 1 73 ? -14.363 -1.492 -8.326 1.00 86.75 73 LEU A O 1
ATOM 564 N N . ARG A 1 74 ? -12.369 -2.255 -7.653 1.00 88.25 74 ARG A N 1
ATOM 565 C CA . ARG A 1 74 ? -12.754 -2.406 -6.242 1.00 88.25 74 ARG A CA 1
ATOM 566 C C . ARG A 1 74 ? -12.937 -1.060 -5.544 1.00 88.25 74 ARG A C 1
ATOM 568 O O . ARG A 1 74 ? -13.856 -0.901 -4.736 1.00 88.25 74 ARG A O 1
ATOM 575 N N . ALA A 1 75 ? -12.100 -0.086 -5.885 1.00 87.31 75 ALA A N 1
ATOM 576 C CA . ALA A 1 75 ? -12.097 1.231 -5.275 1.00 87.31 75 ALA A CA 1
ATOM 577 C C . ALA A 1 75 ? -13.379 2.028 -5.533 1.00 87.31 75 ALA A C 1
ATOM 579 O O . ALA A 1 75 ? -13.724 2.883 -4.723 1.00 87.31 75 ALA A O 1
ATOM 580 N N . HIS A 1 76 ? -14.140 1.711 -6.583 1.00 84.31 76 HIS A N 1
ATOM 581 C CA . HIS A 1 76 ? -15.443 2.335 -6.818 1.00 84.31 76 HIS A CA 1
ATOM 582 C C . HIS A 1 76 ? -16.431 2.120 -5.651 1.00 84.31 76 HIS A C 1
ATOM 584 O O . HIS A 1 76 ? -17.319 2.939 -5.434 1.00 84.31 76 HIS A O 1
ATOM 590 N N . ARG A 1 77 ? -16.304 1.026 -4.882 1.00 84.75 77 ARG A N 1
ATOM 591 C CA . ARG A 1 77 ? -17.243 0.704 -3.787 1.00 84.75 77 ARG A CA 1
ATOM 592 C C . ARG A 1 77 ? -16.791 1.193 -2.410 1.00 84.75 77 ARG A C 1
ATOM 594 O O . ARG A 1 77 ? -17.636 1.538 -1.591 1.00 84.75 77 ARG A O 1
ATOM 601 N N . ARG A 1 78 ? -15.485 1.166 -2.134 1.00 87.19 78 ARG A N 1
AT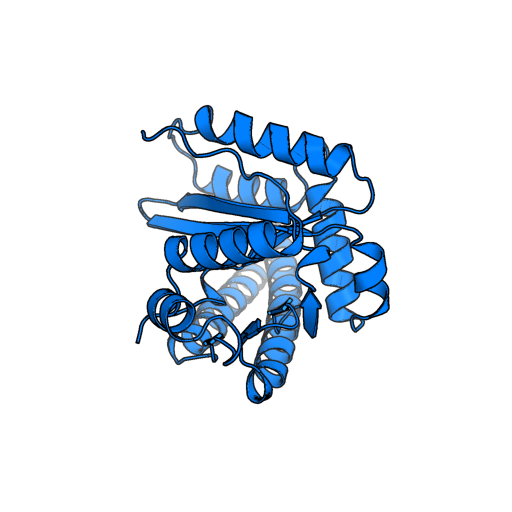OM 602 C CA . ARG A 1 78 ? -14.910 1.425 -0.795 1.00 87.19 78 ARG A CA 1
ATOM 603 C C . ARG A 1 78 ? -13.716 2.385 -0.789 1.00 87.19 78 ARG A C 1
ATOM 605 O O . ARG A 1 78 ? -13.142 2.640 0.259 1.00 87.19 78 ARG A O 1
ATOM 612 N N . GLY A 1 79 ? -13.341 2.935 -1.940 1.00 89.88 79 GLY A N 1
ATOM 613 C CA . GLY A 1 79 ? -12.084 3.659 -2.104 1.00 89.88 79 GLY A CA 1
ATOM 614 C C . GLY A 1 79 ? -10.889 2.725 -2.320 1.00 89.88 79 GLY A C 1
ATOM 615 O O . GLY A 1 79 ? -10.971 1.509 -2.140 1.00 89.88 79 GLY A O 1
ATOM 616 N N . VAL A 1 80 ? -9.762 3.294 -2.750 1.00 88.94 80 VAL A N 1
ATOM 617 C CA . VAL A 1 80 ? -8.480 2.577 -2.875 1.00 88.94 80 VAL A CA 1
ATOM 618 C C . VAL A 1 80 ? -7.927 2.164 -1.510 1.00 88.94 80 VAL A C 1
ATOM 620 O O . VAL A 1 80 ? -7.206 1.169 -1.403 1.00 88.94 80 VAL A O 1
ATOM 623 N N . PHE A 1 81 ? -8.303 2.918 -0.482 1.00 91.19 81 PHE A N 1
ATOM 624 C CA . PHE A 1 81 ? -7.872 2.776 0.895 1.00 91.19 81 PHE A CA 1
ATOM 625 C C . PHE A 1 81 ? -9.017 3.230 1.811 1.00 91.19 81 PHE A C 1
ATOM 627 O O . PHE A 1 81 ? -9.617 4.279 1.567 1.00 91.19 81 PHE A O 1
ATOM 634 N N . GLU A 1 82 ? -9.336 2.446 2.839 1.00 93.69 82 GLU A N 1
ATOM 635 C CA . GLU A 1 82 ? -10.375 2.777 3.821 1.00 93.69 82 GLU A CA 1
ATOM 636 C C . GLU A 1 82 ? -9.926 2.397 5.238 1.00 93.69 82 GLU A C 1
ATOM 638 O O . GLU A 1 82 ? -9.497 1.269 5.475 1.00 93.69 82 GLU A O 1
ATOM 643 N N . LEU A 1 83 ? -10.064 3.331 6.180 1.00 94.06 83 LEU A N 1
ATOM 644 C CA . LEU A 1 83 ? -9.953 3.088 7.620 1.00 94.06 83 LEU A CA 1
ATOM 645 C C . LEU A 1 83 ? -11.367 3.038 8.199 1.00 94.06 83 LEU A C 1
ATOM 647 O O . LEU A 1 83 ? -12.133 3.989 8.039 1.00 94.06 83 LEU A O 1
ATOM 651 N N . SER A 1 84 ? -11.720 1.942 8.861 1.00 94.94 84 SER A N 1
ATOM 652 C CA . SER A 1 84 ? -13.061 1.712 9.412 1.00 94.94 84 SER A CA 1
ATOM 653 C C . SER A 1 84 ? -12.986 1.019 10.770 1.00 94.94 84 SER A C 1
ATOM 655 O O . SER A 1 84 ? -11.939 0.489 11.139 1.00 94.94 84 SER A O 1
ATOM 657 N N . GLU A 1 85 ? -14.095 0.942 11.508 1.00 93.69 85 GLU A N 1
ATOM 658 C CA . GLU A 1 85 ? -14.124 0.177 12.767 1.00 93.69 85 GLU A CA 1
ATOM 659 C C . GLU A 1 85 ? -13.747 -1.298 12.586 1.00 93.69 85 GLU A C 1
ATOM 661 O O . GLU A 1 85 ? -13.175 -1.894 13.496 1.00 93.69 85 GLU A O 1
ATOM 666 N N . ALA A 1 86 ? -14.039 -1.869 11.414 1.00 91.56 86 ALA A N 1
ATOM 667 C CA . ALA A 1 86 ? -13.733 -3.258 11.093 1.00 91.56 86 ALA A CA 1
ATOM 668 C C . ALA A 1 86 ? -12.246 -3.494 10.794 1.00 91.56 86 ALA A C 1
ATOM 670 O O . ALA A 1 86 ? -11.807 -4.642 10.811 1.00 91.56 86 ALA A O 1
ATOM 671 N N . GLY A 1 87 ? -11.483 -2.441 10.487 1.00 93.12 87 GLY A N 1
ATOM 672 C CA . GLY A 1 87 ? -10.078 -2.556 10.123 1.00 93.12 87 GLY A CA 1
ATOM 673 C C . GLY A 1 87 ? -9.649 -1.642 8.983 1.00 93.12 87 GLY A C 1
ATOM 674 O O . GLY A 1 87 ? -10.356 -0.710 8.580 1.00 93.12 87 GLY A O 1
ATOM 675 N N . LEU A 1 88 ? -8.483 -1.974 8.436 1.00 92.75 88 LEU A N 1
ATOM 676 C CA . LEU A 1 88 ? -7.863 -1.322 7.296 1.00 92.75 88 LEU A CA 1
ATOM 677 C C . LEU A 1 88 ? -8.172 -2.086 6.003 1.00 92.75 88 LEU A C 1
ATOM 679 O O . LEU A 1 88 ? -7.773 -3.236 5.824 1.00 92.75 88 LEU A O 1
ATOM 683 N N . TYR A 1 89 ? -8.844 -1.434 5.062 1.00 92.56 89 TYR A N 1
ATOM 684 C CA . TYR A 1 89 ? -9.098 -1.967 3.730 1.00 92.56 89 TYR A CA 1
ATOM 685 C C . TYR A 1 89 ? -8.131 -1.379 2.705 1.00 92.56 89 TYR A C 1
ATOM 687 O O . TYR A 1 89 ? -7.936 -0.166 2.626 1.00 92.56 89 TYR A O 1
ATOM 695 N N . MET A 1 90 ? -7.586 -2.248 1.855 1.00 88.62 90 MET A N 1
ATOM 696 C CA . MET A 1 90 ? -6.750 -1.860 0.722 1.00 88.62 90 MET A CA 1
ATOM 697 C C . MET A 1 90 ? -7.249 -2.535 -0.553 1.00 88.62 90 MET A C 1
ATOM 699 O O . MET A 1 90 ? -7.285 -3.764 -0.646 1.00 88.62 90 MET A O 1
ATOM 703 N N . ALA A 1 91 ? -7.602 -1.746 -1.570 1.00 87.88 91 ALA A N 1
ATOM 704 C CA . ALA A 1 91 ? -8.262 -2.259 -2.772 1.00 87.88 91 ALA A CA 1
ATOM 705 C C . ALA A 1 91 ? -7.400 -3.256 -3.572 1.00 87.88 91 ALA A C 1
ATOM 707 O O . ALA A 1 91 ? -7.921 -4.239 -4.112 1.00 87.88 91 ALA A O 1
ATOM 708 N N . HIS A 1 92 ? -6.079 -3.055 -3.599 1.00 80.25 92 HIS A N 1
ATOM 709 C CA . HIS A 1 92 ? -5.143 -3.951 -4.286 1.00 80.25 92 HIS A CA 1
ATOM 710 C C . HIS A 1 92 ? -5.090 -5.351 -3.646 1.00 80.25 92 HIS A C 1
ATOM 712 O O . HIS A 1 92 ? -5.011 -6.350 -4.361 1.00 80.25 92 HIS A O 1
ATOM 718 N N . LEU A 1 93 ? -5.249 -5.453 -2.321 1.00 80.81 93 LEU A N 1
ATOM 719 C CA . LEU A 1 93 ? -5.387 -6.739 -1.626 1.00 80.81 93 LEU A CA 1
ATOM 720 C C . LEU A 1 93 ? -6.820 -7.274 -1.714 1.00 80.81 93 LEU A C 1
ATOM 722 O O . LEU A 1 93 ? -7.033 -8.471 -1.907 1.00 80.81 93 LEU A O 1
ATOM 726 N N . GLY A 1 94 ? -7.808 -6.380 -1.649 1.00 84.44 94 GLY A N 1
ATOM 727 C CA . GLY A 1 94 ? -9.228 -6.717 -1.720 1.00 84.44 94 GLY A CA 1
ATOM 728 C C . GLY A 1 94 ? -9.784 -7.338 -0.444 1.00 84.44 94 GLY A C 1
ATOM 729 O O . GLY A 1 94 ? -10.810 -8.007 -0.511 1.00 84.44 94 GLY A O 1
ATOM 730 N N . ILE A 1 95 ? -9.128 -7.120 0.694 1.00 88.06 95 ILE A N 1
ATOM 731 C CA . ILE A 1 95 ? -9.576 -7.571 2.014 1.00 88.06 95 ILE A CA 1
ATOM 732 C C . ILE A 1 95 ? -9.486 -6.444 3.035 1.00 88.06 95 ILE A C 1
ATOM 734 O O . ILE A 1 95 ? -8.759 -5.469 2.840 1.00 88.06 95 ILE A O 1
ATOM 738 N N . VAL A 1 96 ? -10.245 -6.606 4.117 1.00 91.88 96 VAL A N 1
ATOM 739 C CA . VAL A 1 96 ? -10.113 -5.810 5.336 1.00 91.88 96 VAL A CA 1
ATOM 740 C C . VAL A 1 96 ? -9.160 -6.557 6.265 1.00 91.88 96 VAL A C 1
ATOM 742 O O . VAL A 1 96 ? -9.399 -7.726 6.573 1.00 91.88 96 VAL A O 1
ATOM 745 N N . LEU A 1 97 ? -8.081 -5.895 6.666 1.00 91.75 97 LEU A N 1
ATOM 746 C CA . LEU A 1 97 ? -7.195 -6.339 7.733 1.00 91.75 97 LEU A CA 1
ATOM 747 C C . LEU A 1 97 ? -7.783 -5.850 9.059 1.00 91.75 97 LEU A C 1
ATOM 749 O O . LEU A 1 97 ? -7.881 -4.634 9.239 1.00 91.75 97 LEU A O 1
ATOM 753 N N . PRO A 1 98 ? -8.232 -6.745 9.949 1.00 92.62 98 PRO A N 1
ATOM 754 C CA . PRO A 1 98 ? -8.807 -6.339 11.219 1.00 92.62 98 PRO A CA 1
ATOM 755 C C . PRO A 1 98 ? -7.723 -5.748 12.125 1.00 92.62 98 PRO A C 1
ATOM 757 O O . PRO A 1 98 ? -6.554 -6.116 12.033 1.00 92.62 98 PRO A O 1
ATOM 760 N N . TRP A 1 99 ? -8.114 -4.830 13.008 1.00 92.06 99 TRP A N 1
ATOM 761 C CA . TRP A 1 99 ? -7.177 -4.105 13.876 1.00 92.06 99 TRP A CA 1
ATOM 762 C C . TRP A 1 99 ? -6.338 -5.013 14.780 1.00 92.06 99 TRP A C 1
ATOM 764 O O . TRP A 1 99 ? -5.191 -4.694 15.058 1.00 92.06 99 TRP A O 1
ATOM 774 N N . GLU A 1 100 ? -6.892 -6.150 15.197 1.00 90.50 100 GLU A N 1
ATOM 775 C CA . GLU A 1 100 ? -6.212 -7.163 16.016 1.00 90.50 100 GLU A CA 1
ATOM 776 C C . GLU A 1 100 ? -5.029 -7.841 15.309 1.00 90.50 100 GLU A C 1
ATOM 778 O O . GLU A 1 100 ? -4.073 -8.256 15.964 1.00 90.50 100 GLU A O 1
ATOM 783 N N . ASP A 1 101 ? -5.067 -7.904 13.976 1.00 90.44 101 ASP A N 1
ATOM 784 C CA . ASP A 1 101 ? -4.011 -8.497 13.157 1.00 90.44 101 ASP A CA 1
ATOM 785 C C . ASP A 1 101 ? -2.987 -7.441 12.695 1.00 90.44 101 ASP A C 1
ATOM 787 O O . ASP A 1 101 ? -2.001 -7.779 12.041 1.00 90.44 101 ASP A O 1
ATOM 791 N N . ILE A 1 102 ? -3.190 -6.160 13.022 1.00 89.19 102 ILE A N 1
ATOM 792 C CA . ILE A 1 102 ? -2.294 -5.057 12.659 1.00 89.19 102 ILE A CA 1
ATOM 793 C C . ILE A 1 102 ? -1.419 -4.711 13.869 1.00 89.19 102 ILE A C 1
ATOM 795 O O . ILE A 1 102 ? -1.906 -4.346 14.933 1.00 89.19 102 ILE A O 1
ATOM 799 N N . GLY A 1 103 ? -0.105 -4.823 13.699 1.00 82.69 103 GLY A N 1
ATOM 800 C CA . GLY A 1 103 ? 0.886 -4.362 14.664 1.00 82.69 103 GLY A CA 1
ATOM 801 C C . GLY A 1 103 ? 1.225 -2.874 14.503 1.00 82.69 103 GLY A C 1
ATOM 802 O O . GLY A 1 103 ? 0.679 -2.195 13.630 1.00 82.69 103 GLY A O 1
ATOM 803 N N . PRO A 1 104 ? 2.168 -2.357 15.311 1.00 79.62 104 PRO A N 1
ATOM 804 C CA . PRO A 1 104 ? 2.578 -0.958 15.254 1.00 79.62 104 PRO A CA 1
ATOM 805 C C . PRO A 1 104 ? 3.022 -0.523 13.852 1.00 79.62 104 PRO A C 1
ATOM 807 O O . PRO A 1 104 ? 3.744 -1.242 13.153 1.00 79.62 104 PRO A O 1
ATOM 810 N N . ALA A 1 105 ? 2.605 0.680 13.466 1.00 82.81 105 ALA A N 1
ATOM 811 C CA . ALA A 1 105 ? 2.978 1.328 12.222 1.00 82.81 105 ALA A CA 1
ATOM 812 C C . ALA A 1 105 ? 4.165 2.285 12.419 1.00 82.81 105 ALA A C 1
ATOM 814 O O . ALA A 1 105 ? 4.420 2.782 13.520 1.00 82.81 105 ALA A O 1
ATOM 815 N N . TYR A 1 106 ? 4.884 2.564 11.334 1.00 77.19 106 TYR A N 1
ATOM 816 C CA . TYR A 1 106 ? 6.029 3.472 11.274 1.00 77.19 106 TYR A CA 1
ATOM 817 C C . TYR A 1 106 ? 6.148 4.094 9.882 1.00 77.19 106 TYR A C 1
ATOM 819 O O . TYR A 1 106 ? 5.569 3.604 8.912 1.00 77.19 106 TYR A O 1
ATOM 827 N N . ILE A 1 107 ? 6.908 5.182 9.780 1.00 76.38 107 ILE A N 1
ATOM 828 C CA . ILE A 1 107 ? 7.205 5.824 8.500 1.00 76.38 107 ILE A CA 1
ATOM 829 C C . ILE A 1 107 ? 8.569 5.347 8.004 1.00 76.38 107 ILE A C 1
ATOM 831 O O . ILE A 1 107 ? 9.572 5.438 8.710 1.00 76.38 107 ILE A O 1
ATOM 835 N N . GLN A 1 108 ? 8.601 4.859 6.771 1.00 72.19 108 GLN A N 1
ATOM 836 C CA . GLN A 1 108 ? 9.806 4.559 6.022 1.00 72.19 108 GLN A CA 1
ATOM 837 C C . GLN A 1 108 ? 10.036 5.659 4.986 1.00 72.19 108 GLN A C 1
ATOM 839 O O . GLN A 1 108 ? 9.384 5.699 3.946 1.00 72.19 108 GLN A O 1
ATOM 844 N N . ALA A 1 109 ? 10.995 6.540 5.264 1.00 68.06 109 ALA A N 1
ATOM 845 C CA . ALA A 1 109 ? 11.424 7.555 4.312 1.00 68.06 109 ALA A CA 1
ATOM 846 C C . ALA A 1 109 ? 12.322 6.925 3.234 1.00 68.06 109 ALA A C 1
ATOM 848 O O . ALA A 1 109 ? 13.452 6.509 3.500 1.00 68.06 109 ALA A O 1
ATOM 849 N N . VAL A 1 110 ? 11.831 6.879 2.001 1.00 65.19 110 VAL A N 1
ATOM 850 C CA . VAL A 1 110 ? 12.582 6.506 0.804 1.00 65.19 110 VAL A CA 1
ATOM 851 C C . VAL A 1 110 ? 13.062 7.790 0.135 1.00 65.19 110 VAL A C 1
ATOM 853 O O . VAL A 1 110 ? 12.277 8.558 -0.420 1.00 65.19 110 VAL A O 1
ATOM 856 N N . ARG A 1 111 ? 14.369 8.054 0.211 1.00 60.12 111 ARG A N 1
ATOM 857 C CA . ARG A 1 111 ? 14.989 9.222 -0.426 1.00 60.12 111 ARG A CA 1
ATOM 858 C C . ARG A 1 111 ? 15.564 8.838 -1.781 1.00 60.12 111 ARG A C 1
ATOM 860 O O . ARG A 1 111 ? 16.415 7.959 -1.857 1.00 60.12 111 ARG A O 1
ATOM 867 N N . VAL A 1 112 ? 15.132 9.523 -2.837 1.00 55.91 112 VAL A N 1
ATOM 868 C CA . VAL A 1 112 ? 15.645 9.340 -4.201 1.00 55.91 112 VAL A CA 1
ATOM 869 C C . VAL A 1 112 ? 15.891 10.709 -4.826 1.00 55.91 112 VAL A C 1
ATOM 871 O O . VAL A 1 112 ? 14.952 11.465 -5.053 1.00 55.91 112 VAL A O 1
ATOM 874 N N . LYS A 1 113 ? 17.160 11.036 -5.112 1.00 52.38 113 LYS A N 1
ATOM 875 C CA . LYS A 1 113 ? 17.575 12.241 -5.864 1.00 52.38 113 LYS A CA 1
ATOM 876 C C . LYS A 1 113 ? 16.899 13.547 -5.397 1.00 52.38 113 LYS A C 1
ATOM 878 O O . LYS A 1 113 ? 16.335 14.282 -6.200 1.00 52.38 113 LYS A O 1
ATOM 883 N N . GLY A 1 114 ? 16.933 13.823 -4.091 1.00 60.34 114 GLY A N 1
ATOM 884 C CA . GLY A 1 114 ? 16.357 15.043 -3.501 1.00 60.34 114 GLY A CA 1
ATOM 885 C C . GLY A 1 114 ? 14.848 14.988 -3.232 1.00 60.34 114 GLY A C 1
ATOM 886 O O . GLY A 1 114 ? 14.326 15.875 -2.565 1.00 60.34 114 GLY A O 1
ATOM 887 N N . PHE A 1 115 ? 14.158 13.932 -3.667 1.00 53.12 115 PHE A N 1
ATOM 888 C CA . PHE A 1 115 ? 12.778 13.655 -3.279 1.00 53.12 115 PHE A CA 1
ATOM 889 C C . PHE A 1 115 ? 12.751 12.716 -2.074 1.00 53.12 115 PHE A C 1
ATOM 891 O O . PHE A 1 115 ? 13.467 11.714 -2.042 1.00 53.12 115 PHE A O 1
ATOM 898 N N . GLN A 1 116 ? 11.912 13.034 -1.090 1.00 72.44 116 GLN A N 1
ATOM 899 C CA . GLN A 1 116 ? 11.606 12.152 0.031 1.00 72.44 116 GLN A CA 1
ATOM 900 C C . GLN A 1 116 ? 10.178 11.628 -0.130 1.00 72.44 116 GLN A C 1
ATOM 902 O O . GLN A 1 116 ? 9.229 12.402 -0.247 1.00 72.44 116 GLN A O 1
ATOM 907 N N . LEU A 1 117 ? 10.046 10.305 -0.166 1.00 69.50 117 LEU A N 1
ATOM 908 C CA . LEU A 1 117 ? 8.782 9.585 -0.196 1.00 69.50 117 LEU A CA 1
ATOM 909 C C . LEU A 1 117 ? 8.621 8.852 1.128 1.00 69.50 117 LEU A C 1
ATOM 911 O O . LEU A 1 117 ? 9.371 7.929 1.418 1.00 69.50 117 LEU A O 1
ATOM 915 N N . ASP A 1 118 ? 7.647 9.256 1.927 1.00 76.56 118 ASP A N 1
ATOM 916 C CA . ASP A 1 118 ? 7.390 8.631 3.220 1.00 76.56 118 ASP A CA 1
ATOM 917 C C . ASP A 1 118 ? 6.348 7.528 3.057 1.00 76.56 118 ASP A C 1
ATOM 919 O O . ASP A 1 118 ? 5.176 7.821 2.867 1.00 76.56 118 ASP A O 1
ATOM 923 N N . ASP A 1 119 ? 6.718 6.259 3.123 1.00 75.75 119 ASP A N 1
ATOM 924 C CA . ASP A 1 119 ? 5.743 5.167 3.124 1.00 75.75 119 ASP A CA 1
ATOM 925 C C . ASP A 1 119 ? 5.348 4.805 4.555 1.00 75.75 119 ASP A C 1
ATOM 927 O O . ASP A 1 119 ? 6.183 4.798 5.453 1.00 75.75 119 ASP A O 1
ATOM 931 N N . VAL A 1 120 ? 4.067 4.508 4.789 1.00 79.94 120 VAL A N 1
ATOM 932 C CA . VAL A 1 120 ? 3.621 4.027 6.104 1.00 79.94 120 VAL A CA 1
ATOM 933 C C . VAL A 1 120 ? 3.631 2.512 6.077 1.00 79.94 120 VAL A C 1
ATOM 935 O O . VAL A 1 120 ? 2.880 1.899 5.318 1.00 79.94 120 VAL A O 1
ATOM 938 N N . CYS A 1 121 ? 4.485 1.922 6.898 1.00 81.06 121 CYS A N 1
ATOM 939 C CA . CYS A 1 121 ? 4.674 0.486 7.010 1.00 81.06 121 CYS A CA 1
ATOM 940 C C . CYS A 1 121 ? 4.105 -0.009 8.341 1.00 81.06 121 CYS A C 1
ATOM 942 O O . CYS A 1 121 ? 4.123 0.716 9.332 1.00 81.06 121 CYS A O 1
ATOM 944 N N . PHE A 1 122 ? 3.594 -1.234 8.377 1.00 83.25 122 PHE A N 1
ATOM 945 C CA . PHE A 1 122 ? 3.103 -1.885 9.590 1.00 83.25 122 PHE A CA 1
ATOM 946 C C . PHE A 1 122 ? 3.226 -3.401 9.468 1.00 83.25 122 PHE A C 1
ATOM 948 O O . PHE A 1 122 ? 3.302 -3.965 8.372 1.00 83.25 122 PHE A O 1
ATOM 955 N N . VAL A 1 123 ? 3.252 -4.068 10.616 1.00 83.12 123 VAL A N 1
ATOM 956 C CA . VAL A 1 123 ? 3.295 -5.530 10.684 1.00 83.12 123 VAL A CA 1
ATOM 957 C C . VAL A 1 123 ? 1.875 -6.072 10.587 1.00 83.12 123 VAL A C 1
ATOM 959 O O . VAL A 1 123 ? 0.975 -5.576 11.255 1.00 83.12 123 VAL A O 1
ATOM 962 N N . VAL A 1 124 ? 1.670 -7.101 9.774 1.00 87.19 124 VAL A N 1
ATOM 963 C CA . VAL A 1 124 ? 0.442 -7.897 9.756 1.00 87.19 124 VAL A CA 1
ATOM 964 C C . VAL A 1 124 ? 0.746 -9.251 10.368 1.00 87.19 124 VAL A C 1
ATOM 966 O O . VAL A 1 124 ? 1.594 -9.985 9.857 1.00 87.19 124 VAL A O 1
ATOM 969 N N . ARG A 1 125 ? 0.063 -9.567 11.464 1.00 86.31 125 ARG A N 1
ATOM 970 C CA . ARG A 1 125 ? 0.114 -10.855 12.158 1.00 86.31 125 ARG A CA 1
ATOM 971 C C . ARG A 1 125 ? -0.770 -11.864 11.431 1.00 86.31 125 ARG A C 1
ATOM 973 O O . ARG A 1 125 ? -1.629 -11.500 10.633 1.00 86.31 125 ARG A O 1
ATOM 980 N N . HIS A 1 126 ? -0.535 -13.149 11.687 1.00 86.62 126 HIS A N 1
ATOM 981 C CA . HIS A 1 126 ? -1.374 -14.247 11.184 1.00 86.62 126 HIS A CA 1
ATOM 982 C C . HIS A 1 126 ? -1.691 -14.184 9.674 1.00 86.62 126 HIS A C 1
ATOM 984 O O . HIS A 1 126 ? -2.800 -14.511 9.235 1.00 86.62 126 HIS A O 1
ATOM 990 N N . ALA A 1 127 ? -0.720 -13.774 8.852 1.00 83.06 127 ALA A N 1
ATOM 991 C CA . ALA A 1 127 ? -0.913 -13.486 7.437 1.00 83.06 127 ALA A CA 1
ATOM 992 C C . ALA A 1 127 ? -1.526 -14.660 6.657 1.00 83.06 127 ALA A C 1
ATOM 994 O O . ALA A 1 127 ? -2.299 -14.440 5.719 1.00 83.06 127 ALA A O 1
ATOM 995 N N . SER A 1 128 ? -1.252 -15.910 7.050 1.00 82.69 128 SER A N 1
ATOM 996 C CA . SER A 1 128 ? -1.832 -17.088 6.394 1.00 82.69 128 SER A CA 1
ATOM 997 C C . SER A 1 128 ? -3.359 -17.148 6.502 1.00 82.69 128 SER A C 1
ATOM 999 O O . SER A 1 128 ? -4.010 -17.615 5.563 1.00 82.69 128 SER A O 1
ATOM 1001 N N . ARG A 1 129 ? -3.958 -16.611 7.577 1.00 85.88 129 ARG A N 1
ATOM 1002 C CA . ARG A 1 129 ? -5.425 -16.520 7.719 1.00 85.88 129 ARG A CA 1
ATOM 1003 C C . ARG A 1 129 ? -6.038 -15.608 6.659 1.00 85.88 129 ARG A C 1
ATOM 1005 O O . ARG A 1 129 ? -7.122 -15.890 6.146 1.00 85.88 129 ARG A O 1
ATOM 1012 N N . HIS A 1 130 ? -5.332 -14.541 6.296 1.00 83.81 130 HIS A N 1
ATOM 1013 C CA . HIS A 1 130 ? -5.775 -13.591 5.280 1.00 83.81 130 HIS A CA 1
ATOM 1014 C C . HIS A 1 130 ? -5.571 -14.120 3.860 1.00 83.81 130 HIS A C 1
ATOM 1016 O O . HIS A 1 130 ? -6.428 -13.895 3.006 1.00 83.81 130 HIS A O 1
ATOM 1022 N N . ILE A 1 131 ? -4.503 -14.893 3.617 1.00 79.75 131 ILE A N 1
ATOM 1023 C CA . ILE A 1 131 ? -4.210 -15.517 2.314 1.00 79.75 131 ILE A CA 1
ATOM 1024 C C . ILE A 1 131 ? -5.375 -16.390 1.830 1.00 79.75 131 ILE A C 1
ATOM 1026 O O . ILE A 1 131 ? -5.713 -16.368 0.648 1.00 79.75 131 ILE A O 1
ATOM 1030 N N . ALA A 1 132 ? -6.030 -17.133 2.723 1.00 77.69 132 ALA A N 1
ATOM 1031 C CA . ALA A 1 132 ? -7.174 -17.970 2.353 1.00 77.69 132 ALA A CA 1
ATOM 1032 C C . ALA A 1 132 ? -8.409 -17.158 1.907 1.00 77.69 132 ALA A C 1
ATOM 1034 O O . ALA A 1 132 ? -9.253 -17.677 1.180 1.00 77.69 132 ALA A O 1
ATOM 1035 N N . ARG A 1 133 ? -8.510 -15.887 2.321 1.00 79.81 133 ARG A N 1
ATOM 1036 C CA . ARG A 1 133 ? -9.667 -15.007 2.075 1.00 79.81 133 ARG A CA 1
ATOM 1037 C C . ARG A 1 133 ? -9.490 -14.086 0.864 1.00 79.81 133 ARG A C 1
ATOM 1039 O O . ARG A 1 133 ? -10.455 -13.467 0.424 1.00 79.81 133 ARG A O 1
ATOM 1046 N N . VAL A 1 134 ? -8.277 -13.984 0.316 1.00 81.12 134 VAL A N 1
ATOM 1047 C CA . VAL A 1 134 ? -7.986 -13.169 -0.874 1.00 81.12 134 VAL A CA 1
ATOM 1048 C C . VAL A 1 134 ? -8.145 -13.967 -2.176 1.00 81.12 134 VAL A C 1
ATOM 1050 O O . VAL A 1 134 ? -7.866 -15.165 -2.261 1.00 81.12 134 VAL A O 1
ATOM 1053 N N . GLY A 1 135 ? -8.552 -13.273 -3.247 1.00 78.75 135 GLY A N 1
ATOM 1054 C CA . GLY A 1 135 ? -8.549 -13.824 -4.609 1.00 78.75 135 GLY A CA 1
ATOM 1055 C C . GLY A 1 135 ? -7.142 -14.221 -5.082 1.00 78.75 135 GLY A C 1
ATOM 1056 O O . GLY A 1 135 ? -6.150 -13.915 -4.427 1.00 78.75 135 GLY A O 1
ATOM 1057 N N . SER A 1 136 ? -7.027 -14.888 -6.232 1.00 81.81 136 SER A N 1
ATOM 1058 C CA . SER A 1 136 ? -5.743 -15.371 -6.788 1.00 81.81 136 SER A CA 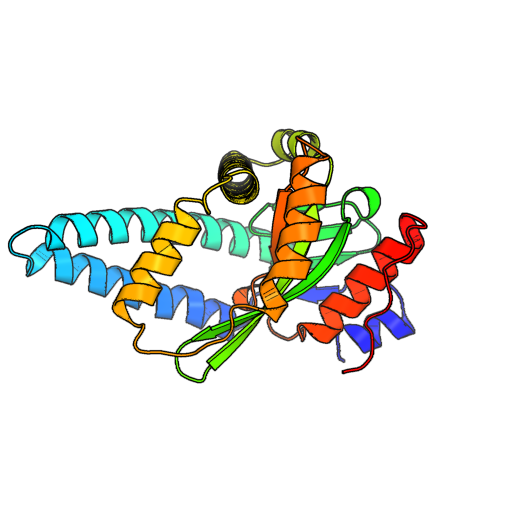1
ATOM 1059 C C . SER A 1 136 ? -4.650 -14.294 -6.849 1.00 81.81 136 SER A C 1
ATOM 1061 O O . SER A 1 136 ? -3.532 -14.533 -6.397 1.00 81.81 136 SER A O 1
ATOM 1063 N N . VAL A 1 137 ? -4.991 -13.090 -7.319 1.00 75.50 137 VAL A N 1
ATOM 1064 C CA . VAL A 1 137 ? -4.067 -11.941 -7.362 1.00 75.50 137 VAL A CA 1
ATOM 1065 C C . VAL A 1 137 ? -3.618 -11.520 -5.963 1.00 75.50 137 VAL A C 1
ATOM 1067 O O . VAL A 1 137 ? -2.427 -11.365 -5.721 1.00 75.50 137 VAL A O 1
ATOM 1070 N N . GLY A 1 138 ? -4.548 -11.404 -5.012 1.00 75.69 138 GLY A N 1
ATOM 1071 C CA . GLY A 1 138 ? -4.207 -11.065 -3.630 1.00 75.69 138 GLY A CA 1
ATOM 1072 C C . GLY A 1 138 ? -3.353 -12.150 -2.969 1.00 75.69 138 GLY A C 1
ATOM 1073 O O . GLY A 1 138 ? -2.381 -11.824 -2.299 1.00 75.69 138 GLY A O 1
ATOM 1074 N N . ARG A 1 139 ? -3.629 -13.439 -3.225 1.00 83.12 139 ARG A N 1
ATOM 1075 C CA . ARG A 1 139 ? -2.790 -14.557 -2.755 1.00 83.12 139 ARG A CA 1
ATOM 1076 C C . ARG A 1 139 ? -1.362 -14.441 -3.260 1.00 83.12 139 ARG A C 1
ATOM 1078 O O . ARG A 1 139 ? -0.434 -14.662 -2.488 1.00 83.12 139 ARG A O 1
ATOM 1085 N N . LEU A 1 140 ? -1.186 -14.109 -4.537 1.00 79.56 140 LEU A N 1
ATOM 1086 C CA . LEU A 1 140 ? 0.134 -13.899 -5.120 1.00 79.56 140 LEU A CA 1
ATOM 1087 C C . LEU A 1 140 ? 0.847 -12.716 -4.455 1.00 79.56 140 LEU A C 1
ATOM 1089 O O . LEU A 1 140 ? 1.977 -12.883 -4.010 1.00 79.56 140 LEU A O 1
ATOM 1093 N N . LEU A 1 141 ? 0.177 -11.568 -4.310 1.00 76.38 141 LEU A N 1
ATOM 1094 C CA . LEU A 1 141 ? 0.745 -10.388 -3.645 1.00 76.38 141 LEU A CA 1
ATOM 1095 C C . LEU A 1 141 ? 1.146 -10.683 -2.195 1.00 76.38 141 LEU A C 1
ATOM 1097 O O . LEU A 1 141 ? 2.251 -10.338 -1.793 1.00 76.38 141 LEU A O 1
ATOM 1101 N N . PHE A 1 142 ? 0.307 -11.391 -1.434 1.00 78.56 142 PHE A N 1
ATOM 1102 C CA . PHE A 1 142 ? 0.634 -11.826 -0.075 1.00 78.56 142 PHE A CA 1
ATOM 1103 C C . PHE A 1 142 ? 1.822 -12.791 -0.035 1.00 78.56 142 PHE A C 1
ATOM 1105 O O . PHE A 1 142 ? 2.682 -12.661 0.831 1.00 78.56 142 PHE A O 1
ATOM 1112 N N . LYS A 1 143 ? 1.896 -13.757 -0.960 1.00 79.19 143 LYS A N 1
ATOM 1113 C CA . LYS A 1 143 ? 3.035 -14.684 -1.049 1.00 79.19 143 LYS A CA 1
ATOM 1114 C C . LYS A 1 143 ? 4.332 -13.945 -1.368 1.00 79.19 143 LYS A C 1
ATOM 1116 O O . LYS A 1 143 ? 5.346 -14.226 -0.737 1.00 79.19 143 LYS A O 1
ATOM 1121 N N . VAL A 1 144 ? 4.290 -12.991 -2.300 1.00 73.31 144 VAL A N 1
ATOM 1122 C CA . VAL A 1 144 ? 5.436 -12.134 -2.634 1.00 73.31 144 VAL A CA 1
ATOM 1123 C C . VAL A 1 144 ? 5.826 -11.280 -1.427 1.00 73.31 144 VAL A C 1
ATOM 1125 O O . VAL A 1 144 ? 6.988 -11.297 -1.038 1.00 73.31 144 VAL A O 1
ATOM 1128 N N . ALA A 1 145 ? 4.872 -10.610 -0.775 1.00 71.12 145 ALA A N 1
ATOM 1129 C CA . ALA A 1 145 ? 5.124 -9.787 0.410 1.00 71.12 145 ALA A CA 1
ATOM 1130 C C . ALA A 1 145 ? 5.712 -10.602 1.574 1.00 71.12 145 ALA A C 1
ATOM 1132 O O . ALA A 1 145 ? 6.680 -10.170 2.200 1.00 71.12 145 ALA A O 1
ATOM 1133 N N . LYS A 1 146 ? 5.194 -11.813 1.822 1.00 73.69 146 LYS A N 1
ATOM 1134 C CA . LYS A 1 146 ? 5.727 -12.744 2.828 1.00 73.69 146 LYS A CA 1
ATOM 1135 C C . LYS A 1 146 ? 7.151 -13.179 2.479 1.00 73.69 146 LYS A C 1
ATOM 1137 O O . LYS A 1 146 ? 8.037 -13.084 3.321 1.00 73.69 146 LYS A O 1
ATOM 1142 N N . ALA A 1 147 ? 7.397 -13.582 1.230 1.00 70.31 147 ALA A N 1
ATOM 1143 C CA . ALA A 1 147 ? 8.730 -13.969 0.767 1.00 70.31 147 ALA A CA 1
ATOM 1144 C C . ALA A 1 147 ? 9.748 -12.819 0.877 1.00 70.31 147 ALA A C 1
ATOM 1146 O O . ALA A 1 147 ? 10.898 -13.042 1.248 1.00 70.31 147 ALA A O 1
ATOM 1147 N N . VAL A 1 148 ? 9.325 -11.585 0.594 1.00 65.94 148 VAL A N 1
ATOM 1148 C CA . VAL A 1 148 ? 10.166 -10.386 0.715 1.00 65.94 148 VAL A CA 1
ATOM 1149 C C . VAL A 1 148 ? 10.442 -10.059 2.180 1.00 65.94 148 VAL A C 1
ATOM 1151 O O . VAL A 1 148 ? 11.595 -9.820 2.528 1.00 65.94 148 VAL A O 1
ATOM 1154 N N . SER A 1 149 ? 9.421 -10.131 3.038 1.00 63.31 149 SER A N 1
ATOM 1155 C CA . SER A 1 149 ? 9.535 -9.864 4.479 1.00 63.31 149 SER A CA 1
ATOM 1156 C C . SER A 1 149 ? 10.427 -10.880 5.201 1.00 63.31 149 SER A C 1
ATOM 1158 O O . SER A 1 149 ? 11.108 -10.531 6.159 1.00 63.31 149 SER A O 1
ATOM 1160 N N . HIS A 1 1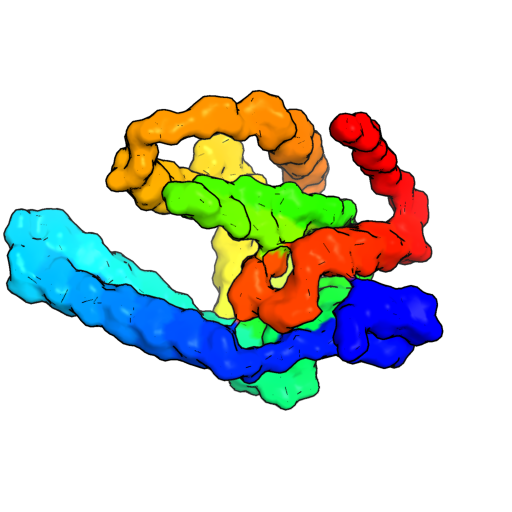50 ? 10.433 -12.142 4.753 1.00 64.69 150 HIS A N 1
ATOM 1161 C CA . HIS A 1 150 ? 11.171 -13.244 5.393 1.00 64.69 150 HIS A CA 1
ATOM 1162 C C . HIS A 1 150 ? 12.544 -13.520 4.769 1.00 64.69 150 HIS A C 1
ATOM 1164 O O . HIS A 1 150 ? 13.313 -14.335 5.284 1.00 64.69 150 HIS A O 1
ATOM 1170 N N . SER A 1 151 ? 12.894 -12.852 3.667 1.00 57.16 151 SER A N 1
ATOM 1171 C CA . SER A 1 151 ? 14.211 -13.014 3.053 1.00 57.16 151 SER A CA 1
ATOM 1172 C C . SER A 1 151 ? 15.301 -12.412 3.946 1.00 57.16 151 SER A C 1
ATOM 1174 O O . SER A 1 151 ? 15.479 -11.195 4.012 1.00 57.16 151 SER A O 1
ATOM 1176 N N . ARG A 1 152 ? 16.099 -13.278 4.588 1.00 48.34 152 ARG A N 1
ATOM 1177 C CA . ARG A 1 152 ? 17.257 -12.908 5.431 1.00 48.34 152 ARG A CA 1
ATOM 1178 C C . ARG A 1 152 ? 18.308 -12.036 4.726 1.00 48.34 152 ARG A C 1
ATOM 1180 O O . ARG A 1 152 ? 19.121 -11.425 5.407 1.00 48.34 152 ARG A O 1
ATOM 1187 N N . LYS A 1 153 ? 18.323 -11.991 3.388 1.00 46.28 153 LYS A N 1
ATOM 1188 C CA . LYS A 1 153 ? 19.328 -11.265 2.587 1.00 46.28 153 LYS A CA 1
ATOM 1189 C C . LYS A 1 153 ? 18.852 -9.919 2.038 1.00 46.28 153 LYS A C 1
ATOM 1191 O O . LYS A 1 153 ? 19.620 -9.265 1.339 1.00 46.28 153 LYS A O 1
ATOM 1196 N N . GLY A 1 154 ? 17.612 -9.527 2.326 1.00 44.56 154 GLY A N 1
ATOM 1197 C CA . GLY A 1 154 ? 16.948 -8.548 1.483 1.00 44.56 154 GLY A CA 1
ATOM 1198 C C . GLY A 1 154 ? 16.510 -9.209 0.186 1.00 44.56 154 GLY A C 1
ATOM 1199 O O . GLY A 1 154 ? 17.321 -9.756 -0.557 1.00 44.56 154 GLY A O 1
ATOM 1200 N N . GLY A 1 155 ? 15.202 -9.309 -0.037 1.00 41.62 155 GLY A N 1
ATOM 1201 C CA . GLY A 1 155 ? 14.639 -10.102 -1.136 1.00 41.62 155 GLY A CA 1
ATOM 1202 C C . GLY A 1 155 ? 14.999 -9.592 -2.535 1.00 41.62 155 GLY A C 1
ATOM 1203 O O . GLY A 1 155 ? 15.646 -8.566 -2.700 1.00 41.62 155 GLY A O 1
ATOM 1204 N N . ALA A 1 156 ? 14.488 -10.268 -3.568 1.00 37.91 156 ALA A N 1
ATOM 1205 C CA . ALA A 1 156 ? 14.597 -9.841 -4.969 1.00 37.91 156 ALA A CA 1
ATOM 1206 C C . ALA A 1 156 ? 14.087 -8.404 -5.221 1.00 37.91 156 ALA A C 1
ATOM 1208 O O . ALA A 1 156 ? 14.508 -7.764 -6.175 1.00 37.91 156 ALA A O 1
ATOM 1209 N N . ILE A 1 157 ? 13.226 -7.876 -4.343 1.00 42.16 157 ILE A N 1
ATOM 1210 C CA . ILE A 1 157 ? 12.809 -6.468 -4.340 1.00 42.16 157 ILE A CA 1
ATOM 1211 C C . ILE A 1 157 ? 13.899 -5.555 -3.773 1.00 42.16 157 ILE A C 1
ATOM 1213 O O . ILE A 1 157 ? 14.095 -4.484 -4.318 1.00 42.16 157 ILE A O 1
ATOM 1217 N N . GLU A 1 158 ? 14.650 -5.967 -2.749 1.00 41.50 158 GLU A N 1
ATOM 1218 C CA . GLU A 1 158 ? 15.850 -5.249 -2.304 1.00 41.50 158 GLU A CA 1
ATOM 1219 C C . GLU A 1 158 ? 16.975 -5.386 -3.333 1.00 41.50 158 GLU A C 1
ATOM 1221 O O . GLU A 1 158 ? 17.720 -4.441 -3.509 1.00 41.50 158 GLU A O 1
ATOM 1226 N N . TRP A 1 159 ? 17.062 -6.492 -4.081 1.00 38.91 159 TRP A N 1
ATOM 1227 C CA . TRP A 1 159 ? 17.935 -6.598 -5.257 1.00 38.91 159 TRP A CA 1
ATOM 1228 C C . TRP A 1 159 ? 17.466 -5.696 -6.405 1.00 38.91 159 TRP A C 1
ATOM 1230 O O . TRP A 1 159 ? 18.295 -5.051 -7.017 1.00 38.91 159 TRP A O 1
ATOM 1240 N N . GLY A 1 160 ? 16.161 -5.582 -6.675 1.00 37.66 160 GLY A N 1
ATOM 1241 C CA . GLY A 1 160 ? 15.604 -4.689 -7.700 1.00 37.66 160 GLY A CA 1
ATOM 1242 C C . GLY A 1 160 ? 15.697 -3.206 -7.326 1.00 37.66 160 GLY A C 1
ATOM 1243 O O . GLY A 1 160 ? 16.050 -2.382 -8.164 1.00 37.66 160 GLY A O 1
ATOM 1244 N N . LEU A 1 161 ? 15.471 -2.873 -6.052 1.00 39.84 161 LEU A N 1
ATOM 1245 C CA . LEU A 1 161 ? 15.726 -1.551 -5.481 1.00 39.84 161 LEU A CA 1
ATOM 1246 C C . LEU A 1 161 ? 17.219 -1.270 -5.430 1.00 39.84 161 LEU A C 1
ATOM 1248 O O . LEU A 1 161 ? 17.592 -0.188 -5.825 1.00 39.84 161 LEU A O 1
ATOM 1252 N N . ARG A 1 162 ? 18.084 -2.208 -5.028 1.00 39.47 162 ARG A N 1
ATOM 1253 C CA . ARG A 1 162 ? 19.547 -2.033 -5.069 1.00 39.47 162 ARG A CA 1
ATOM 1254 C C . ARG A 1 162 ? 20.096 -2.016 -6.484 1.00 39.47 162 ARG A C 1
ATOM 1256 O O . ARG A 1 162 ? 21.079 -1.343 -6.687 1.00 39.47 162 ARG A O 1
ATOM 1263 N N . ALA A 1 163 ? 19.507 -2.696 -7.460 1.00 36.97 163 ALA A N 1
ATOM 1264 C CA . ALA A 1 163 ? 19.930 -2.630 -8.857 1.00 36.97 163 ALA A CA 1
ATOM 1265 C C . ALA A 1 163 ? 19.474 -1.308 -9.489 1.00 36.97 163 ALA A C 1
ATOM 1267 O O . ALA A 1 163 ? 20.265 -0.641 -10.148 1.00 36.97 163 ALA A O 1
ATOM 1268 N N . GLY A 1 164 ? 18.239 -0.873 -9.212 1.00 35.34 164 GLY A N 1
ATOM 1269 C CA . GLY A 1 164 ? 17.740 0.448 -9.599 1.00 35.34 164 GLY A CA 1
ATOM 1270 C C . GLY A 1 164 ? 18.456 1.597 -8.880 1.00 35.34 164 GLY A C 1
ATOM 1271 O O . GLY A 1 164 ? 18.737 2.619 -9.497 1.00 35.34 164 GLY A O 1
ATOM 1272 N N . LEU A 1 165 ? 18.808 1.415 -7.603 1.00 37.03 165 LEU A N 1
ATOM 1273 C CA . LEU A 1 165 ? 19.563 2.370 -6.793 1.00 37.03 165 LEU A CA 1
ATOM 1274 C C . LEU A 1 165 ? 21.049 2.344 -7.149 1.00 37.03 165 LEU A C 1
ATOM 1276 O O . LEU A 1 165 ? 21.584 3.418 -7.338 1.00 37.03 165 LEU A O 1
ATOM 1280 N N . ALA A 1 166 ? 21.691 1.197 -7.383 1.00 36.28 166 ALA A N 1
ATOM 1281 C CA . ALA A 1 166 ? 23.088 1.103 -7.832 1.00 36.28 166 ALA A CA 1
ATOM 1282 C C . ALA A 1 166 ? 23.298 1.683 -9.238 1.00 36.28 166 ALA A C 1
ATOM 1284 O O . ALA A 1 166 ? 24.355 2.236 -9.516 1.00 36.28 166 ALA A O 1
ATOM 1285 N N . LEU A 1 167 ? 22.276 1.651 -10.101 1.00 37.94 167 LEU A N 1
ATOM 1286 C CA . LEU A 1 167 ? 22.266 2.407 -11.361 1.00 37.94 167 LEU A CA 1
ATOM 1287 C C . LEU A 1 167 ? 22.133 3.931 -11.151 1.00 37.94 167 LEU A C 1
ATOM 1289 O O . LEU A 1 167 ? 22.263 4.702 -12.099 1.00 37.94 167 LEU A O 1
ATOM 1293 N N . THR A 1 168 ? 21.881 4.388 -9.920 1.00 35.94 168 THR A N 1
ATOM 1294 C CA . THR A 1 168 ? 21.693 5.805 -9.562 1.00 35.94 168 THR A CA 1
ATOM 1295 C C . THR A 1 168 ? 22.526 6.294 -8.365 1.00 35.94 168 THR A C 1
ATOM 1297 O O . THR A 1 168 ? 22.450 7.477 -8.032 1.00 35.94 168 THR A O 1
ATOM 1300 N N . GLU A 1 169 ? 23.335 5.437 -7.735 1.00 36.44 169 GLU A N 1
ATOM 1301 C CA . GLU A 1 169 ? 24.062 5.710 -6.493 1.00 36.44 169 GLU A CA 1
ATOM 1302 C C . GLU A 1 169 ? 25.500 6.139 -6.785 1.00 36.44 169 GLU A C 1
ATOM 1304 O O . GLU A 1 169 ? 26.421 5.334 -6.895 1.00 36.44 169 GLU A O 1
ATOM 1309 N N . ALA A 1 170 ? 25.707 7.451 -6.787 1.00 34.69 170 ALA A N 1
ATOM 1310 C CA . ALA A 1 170 ? 26.929 8.025 -6.251 1.00 34.69 170 ALA A CA 1
ATOM 1311 C C . ALA A 1 170 ? 26.562 8.822 -4.991 1.00 34.69 170 ALA A C 1
ATOM 1313 O O . ALA A 1 170 ? 26.246 10.005 -5.061 1.00 34.69 170 ALA A O 1
ATOM 1314 N N . GLY A 1 171 ? 26.604 8.141 -3.841 1.00 39.66 171 GLY A N 1
ATOM 1315 C CA . GLY A 1 171 ? 26.728 8.750 -2.514 1.00 39.66 171 GLY A CA 1
ATOM 1316 C C . GLY A 1 171 ? 25.431 9.218 -1.844 1.00 39.66 171 GLY A C 1
ATOM 1317 O O . GLY A 1 171 ? 24.717 10.056 -2.376 1.00 39.66 171 GLY A O 1
ATOM 1318 N N . LEU A 1 172 ? 25.169 8.711 -0.627 1.00 36.91 172 LEU A N 1
ATOM 1319 C CA . LEU A 1 172 ? 24.916 9.498 0.602 1.00 36.91 172 LEU A CA 1
ATOM 1320 C C . LEU A 1 172 ? 24.391 8.611 1.764 1.00 36.91 172 LEU A C 1
ATOM 132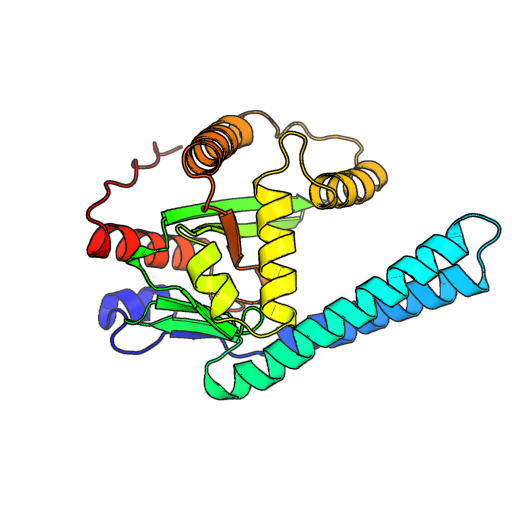2 O O . LEU A 1 172 ? 23.200 8.500 2.036 1.00 36.91 172 LEU A O 1
ATOM 1326 N N . GLY A 1 173 ? 25.326 8.000 2.498 1.00 42.16 173 GLY A N 1
ATOM 1327 C CA . GLY A 1 173 ? 25.459 8.073 3.966 1.00 42.16 173 GLY A CA 1
ATOM 1328 C C . GLY A 1 173 ? 24.257 8.046 4.933 1.00 42.16 173 GLY A C 1
ATOM 1329 O O . GLY A 1 173 ? 24.366 8.676 5.979 1.00 42.16 173 GLY A O 1
ATOM 1330 N N . THR A 1 174 ? 23.155 7.326 4.689 1.00 40.28 174 THR A N 1
ATOM 1331 C CA . THR A 1 174 ? 21.991 7.282 5.622 1.00 40.28 174 THR A CA 1
ATOM 1332 C C . THR A 1 174 ? 21.639 5.889 6.181 1.00 40.28 174 THR A C 1
ATOM 1334 O O . THR A 1 174 ? 20.485 5.577 6.454 1.00 40.28 174 THR A O 1
ATOM 1337 N N . HIS A 1 175 ? 22.633 5.025 6.419 1.00 45.88 175 HIS A N 1
ATOM 1338 C CA . HIS A 1 175 ? 22.402 3.632 6.850 1.00 45.88 175 HIS A CA 1
ATOM 1339 C C . HIS A 1 175 ? 22.249 3.377 8.366 1.00 45.88 175 HIS A C 1
ATOM 1341 O O . HIS A 1 175 ? 21.804 2.295 8.740 1.00 45.88 175 HIS A O 1
ATOM 1347 N N . ARG A 1 176 ? 22.595 4.310 9.269 1.00 39.62 176 ARG A N 1
ATOM 1348 C CA . ARG A 1 176 ? 22.747 3.957 10.704 1.00 39.62 176 ARG A CA 1
ATOM 1349 C C . ARG A 1 176 ? 21.477 4.051 11.565 1.00 39.62 176 ARG A C 1
ATOM 1351 O O . ARG A 1 176 ? 21.285 3.183 12.407 1.00 39.62 176 ARG A O 1
ATOM 1358 N N . GLN A 1 177 ? 20.592 5.032 11.360 1.00 37.94 177 GLN A N 1
ATOM 1359 C CA . GLN A 1 177 ? 19.342 5.143 12.145 1.00 37.94 177 GLN A CA 1
ATOM 1360 C C . GLN A 1 177 ? 18.234 4.194 11.656 1.00 37.94 177 GLN A C 1
ATOM 1362 O O . GLN A 1 177 ? 17.453 3.693 12.457 1.00 37.94 177 GLN A O 1
ATOM 1367 N N . MET A 1 178 ? 18.222 3.871 10.359 1.00 41.97 178 MET A N 1
ATOM 1368 C CA . MET A 1 178 ? 17.283 2.921 9.747 1.00 41.97 178 MET A CA 1
ATOM 1369 C C . MET A 1 178 ? 17.484 1.481 10.260 1.00 41.97 178 MET A C 1
ATOM 1371 O O . MET A 1 178 ? 16.549 0.683 10.288 1.00 41.97 178 MET A O 1
ATOM 1375 N N . GLY A 1 179 ? 18.710 1.151 10.685 1.00 43.34 179 GLY A N 1
ATOM 1376 C CA . GLY A 1 179 ? 19.097 -0.199 11.081 1.00 43.34 179 GLY A CA 1
ATOM 1377 C C . GLY A 1 179 ? 18.385 -0.704 12.332 1.00 43.34 179 GLY A C 1
ATOM 1378 O O . GLY A 1 179 ? 17.948 -1.843 12.345 1.00 43.34 179 GLY A O 1
ATOM 1379 N N . SER A 1 180 ? 18.204 0.117 13.370 1.00 44.41 180 SER A N 1
ATOM 1380 C CA . SER A 1 180 ? 17.669 -0.367 14.654 1.00 44.41 180 SER A CA 1
ATOM 1381 C C . SER A 1 180 ? 16.165 -0.669 14.619 1.00 44.41 180 SER A C 1
ATOM 1383 O O . SER A 1 180 ? 15.720 -1.613 15.271 1.00 44.41 180 SER A O 1
ATOM 1385 N N . ILE A 1 181 ? 15.384 0.089 13.843 1.00 49.34 181 ILE A N 1
ATOM 1386 C CA . ILE A 1 181 ? 13.934 -0.118 13.685 1.00 49.34 181 ILE A CA 1
ATOM 1387 C C . ILE A 1 181 ? 13.668 -1.306 12.759 1.00 49.34 181 ILE A C 1
ATOM 1389 O O . ILE A 1 181 ? 12.906 -2.204 13.119 1.00 49.34 181 ILE A O 1
ATOM 1393 N N . LEU A 1 182 ? 14.351 -1.356 11.609 1.00 51.16 182 LEU A N 1
ATOM 1394 C CA . LEU A 1 182 ? 14.269 -2.496 10.696 1.00 51.16 182 LEU A CA 1
ATOM 1395 C C . LEU A 1 182 ? 14.762 -3.785 11.358 1.00 51.16 182 LEU A C 1
ATOM 1397 O O . LEU A 1 182 ? 14.182 -4.833 11.110 1.00 51.16 182 LEU A O 1
ATOM 1401 N N . GLU A 1 183 ? 15.775 -3.723 12.227 1.00 53.50 183 GLU A N 1
ATOM 1402 C CA . GLU A 1 183 ? 16.279 -4.901 12.938 1.00 53.50 183 GLU A CA 1
ATOM 1403 C C . GLU A 1 183 ? 15.316 -5.379 14.032 1.00 53.50 183 GLU A C 1
ATOM 1405 O O . GLU A 1 183 ? 15.081 -6.577 14.137 1.00 53.50 183 GLU A O 1
ATOM 1410 N N . ARG A 1 184 ? 14.671 -4.481 14.792 1.00 56.31 184 ARG A N 1
ATOM 1411 C CA . ARG A 1 184 ? 13.625 -4.869 15.763 1.00 56.31 184 ARG A CA 1
ATOM 1412 C C . ARG A 1 184 ? 12.391 -5.454 15.083 1.00 56.31 184 ARG A C 1
ATOM 1414 O O . ARG A 1 184 ? 11.806 -6.407 15.584 1.00 56.31 184 ARG A O 1
ATOM 1421 N N . MET A 1 185 ? 12.008 -4.917 13.929 1.00 56.34 185 MET A N 1
ATOM 1422 C CA . MET A 1 185 ? 10.901 -5.459 13.144 1.00 56.34 185 MET A CA 1
ATOM 1423 C C . MET A 1 185 ? 11.263 -6.754 12.440 1.00 56.34 185 MET A C 1
ATOM 1425 O O . MET A 1 185 ? 10.452 -7.668 12.410 1.00 56.34 185 MET A O 1
ATOM 1429 N N . ARG A 1 186 ? 12.492 -6.879 11.940 1.00 59.47 186 ARG A N 1
ATOM 1430 C CA . ARG A 1 186 ? 13.032 -8.158 11.486 1.00 59.47 186 ARG A CA 1
ATOM 1431 C C . ARG A 1 186 ? 12.997 -9.166 12.628 1.00 59.47 186 ARG A C 1
ATOM 1433 O O . ARG A 1 186 ? 12.576 -10.287 12.399 1.00 59.47 186 ARG A O 1
ATOM 1440 N N . GLN A 1 187 ? 13.359 -8.780 13.847 1.00 61.00 187 GLN A N 1
ATOM 1441 C CA . GLN A 1 187 ? 13.236 -9.647 15.017 1.00 61.00 187 GLN A CA 1
ATOM 1442 C C . GLN A 1 187 ? 11.780 -10.012 15.318 1.00 61.00 187 GLN A C 1
ATOM 1444 O O . GLN A 1 187 ? 11.518 -11.185 15.536 1.00 61.00 187 GLN A O 1
ATOM 1449 N N . ALA A 1 188 ? 10.830 -9.075 15.251 1.00 57.84 188 ALA A N 1
ATOM 1450 C CA . ALA A 1 188 ? 9.403 -9.365 15.439 1.00 57.84 188 ALA A CA 1
ATOM 1451 C C . ALA A 1 188 ? 8.849 -10.295 14.340 1.00 57.84 188 ALA A C 1
ATOM 1453 O O . ALA A 1 188 ? 8.149 -11.261 14.631 1.00 57.84 188 ALA A O 1
ATOM 1454 N N . VAL A 1 189 ? 9.235 -10.061 13.083 1.00 61.66 189 VAL A N 1
ATOM 1455 C CA . VAL A 1 189 ? 8.801 -10.856 11.928 1.00 61.66 189 VAL A CA 1
ATOM 1456 C C . VAL A 1 189 ? 9.456 -12.235 11.887 1.00 61.66 189 VAL A C 1
ATOM 1458 O O . VAL A 1 189 ? 8.841 -13.209 11.463 1.00 61.66 189 VAL A O 1
ATOM 1461 N N . LEU A 1 190 ? 10.701 -12.346 12.352 1.00 61.06 190 LEU A N 1
ATOM 1462 C CA . LEU A 1 190 ? 11.389 -13.624 12.525 1.00 61.06 190 LEU A CA 1
ATOM 1463 C C . LEU A 1 190 ? 10.907 -14.378 13.773 1.00 61.06 190 LEU A C 1
ATOM 1465 O O . LEU A 1 190 ? 10.957 -15.606 13.773 1.00 61.06 190 LEU A O 1
ATOM 1469 N N . ALA A 1 191 ? 10.458 -13.670 14.814 1.00 62.34 191 ALA A N 1
ATOM 1470 C CA . ALA A 1 191 ? 9.880 -14.267 16.016 1.00 62.34 191 ALA A CA 1
ATOM 1471 C C . ALA A 1 191 ? 8.490 -14.856 15.741 1.00 62.34 191 ALA A C 1
ATOM 1473 O O . ALA A 1 191 ? 8.145 -15.896 16.300 1.00 62.34 191 ALA A O 1
ATOM 1474 N N . GLU A 1 192 ? 7.721 -14.244 14.836 1.00 67.56 192 GLU A N 1
ATOM 1475 C CA . GLU A 1 192 ? 6.418 -14.740 14.401 1.00 67.56 192 GLU A CA 1
ATOM 1476 C C . GLU A 1 192 ? 6.457 -15.210 12.936 1.00 67.56 192 GLU A C 1
ATOM 1478 O O . GLU A 1 192 ? 6.242 -14.404 12.026 1.00 67.56 192 GLU A O 1
ATOM 1483 N N . PRO A 1 193 ? 6.634 -16.519 12.662 1.00 66.81 193 PRO A N 1
ATOM 1484 C CA . PRO A 1 193 ? 6.799 -17.058 11.304 1.00 66.81 193 PRO A CA 1
ATOM 1485 C C . PRO A 1 193 ? 5.561 -16.915 10.400 1.00 66.81 193 PRO A C 1
ATOM 1487 O O . PRO A 1 193 ? 5.594 -17.285 9.221 1.00 66.81 193 PRO A O 1
ATOM 1490 N N . ASP A 1 194 ? 4.455 -16.384 10.921 1.00 79.12 194 ASP A N 1
ATOM 1491 C CA . ASP A 1 194 ? 3.277 -16.046 10.126 1.00 79.12 194 ASP A CA 1
ATOM 1492 C C . ASP A 1 194 ? 2.999 -14.546 10.001 1.00 79.12 194 ASP A C 1
ATOM 1494 O O . ASP A 1 194 ? 1.977 -14.159 9.444 1.00 79.12 194 ASP A O 1
ATOM 1498 N N . SER A 1 195 ? 3.899 -13.692 10.476 1.00 79.00 195 SER A N 1
ATOM 1499 C CA . SER A 1 195 ? 3.783 -12.245 10.306 1.00 79.00 195 SER A CA 1
ATOM 1500 C C . SER A 1 195 ? 4.494 -11.767 9.034 1.00 79.00 195 SER A C 1
ATOM 1502 O O . SER A 1 195 ? 5.375 -12.449 8.500 1.00 79.00 195 SER A O 1
ATOM 1504 N N . LEU A 1 196 ? 4.107 -10.604 8.511 1.00 79.94 196 LEU A N 1
ATOM 1505 C CA . LEU A 1 196 ? 4.782 -9.966 7.379 1.00 79.94 196 LEU A CA 1
ATOM 1506 C C . LEU A 1 196 ? 4.652 -8.438 7.445 1.00 79.94 196 LEU A C 1
ATOM 1508 O O . LEU A 1 196 ? 3.737 -7.926 8.085 1.00 79.94 196 LEU A O 1
ATOM 1512 N N . VAL A 1 197 ? 5.545 -7.704 6.779 1.00 77.00 197 VAL A N 1
ATOM 1513 C CA . VAL A 1 197 ? 5.480 -6.236 6.717 1.00 77.00 197 VAL A CA 1
ATOM 1514 C C . VAL A 1 197 ? 4.703 -5.811 5.478 1.00 77.00 197 VAL A C 1
ATOM 1516 O O . VAL A 1 197 ? 5.056 -6.182 4.358 1.00 77.00 197 VAL A O 1
ATOM 1519 N N . PHE A 1 198 ? 3.659 -5.013 5.677 1.00 79.00 198 PHE A N 1
ATOM 1520 C CA . PHE A 1 198 ? 2.958 -4.318 4.604 1.00 79.00 198 PHE A CA 1
ATOM 1521 C C . PHE A 1 198 ? 3.275 -2.830 4.643 1.00 79.00 198 PHE A C 1
ATOM 1523 O O . PHE A 1 198 ? 3.491 -2.254 5.706 1.00 79.00 198 PHE A O 1
ATOM 1530 N N . ASN A 1 199 ? 3.250 -2.197 3.474 1.00 79.75 199 ASN A N 1
ATOM 1531 C CA . ASN A 1 199 ? 3.256 -0.751 3.340 1.00 79.75 199 ASN A CA 1
ATOM 1532 C C . ASN A 1 199 ? 1.954 -0.266 2.695 1.00 79.75 199 ASN A C 1
ATOM 1534 O O . ASN A 1 199 ? 1.348 -0.963 1.881 1.00 79.75 199 ASN A O 1
ATOM 1538 N N . VAL A 1 200 ? 1.534 0.948 3.048 1.00 80.12 200 VAL A N 1
ATOM 1539 C CA . VAL A 1 200 ? 0.531 1.724 2.312 1.00 80.12 200 VAL A CA 1
ATOM 1540 C C . VAL A 1 200 ? 1.303 2.720 1.450 1.00 80.12 200 VAL A C 1
ATOM 1542 O O . VAL A 1 200 ? 1.747 3.754 1.965 1.00 80.12 200 VAL A O 1
ATOM 1545 N N . PRO A 1 201 ? 1.477 2.431 0.146 1.00 69.94 201 PRO A N 1
ATOM 1546 C CA . PRO A 1 201 ? 2.228 3.299 -0.745 1.00 69.94 201 PRO A CA 1
ATOM 1547 C C . PRO A 1 201 ? 1.579 4.676 -0.814 1.00 69.94 201 PRO A C 1
ATOM 1549 O O . PRO A 1 201 ? 0.348 4.774 -0.867 1.00 69.94 201 PRO A O 1
ATOM 1552 N N . MET A 1 202 ? 2.388 5.734 -0.920 1.00 73.69 202 MET A N 1
ATOM 1553 C CA . MET A 1 202 ? 1.892 7.105 -1.130 1.00 73.69 202 MET A CA 1
ATOM 1554 C C . MET A 1 202 ? 0.821 7.188 -2.236 1.00 73.69 202 MET A C 1
ATOM 1556 O O . MET A 1 202 ? -0.184 7.883 -2.079 1.00 73.69 202 MET A O 1
ATOM 1560 N N . ALA A 1 203 ? 0.998 6.422 -3.318 1.00 69.12 203 ALA A N 1
ATOM 1561 C CA . ALA A 1 203 ? 0.068 6.353 -4.442 1.00 69.12 203 ALA A CA 1
ATOM 1562 C C . ALA A 1 203 ? -1.361 5.923 -4.058 1.00 69.12 203 ALA A C 1
ATOM 1564 O O . ALA A 1 203 ? -2.309 6.277 -4.752 1.00 69.12 203 ALA A O 1
ATOM 1565 N N . LEU A 1 204 ? -1.540 5.168 -2.971 1.00 71.69 204 LEU A N 1
ATOM 1566 C CA . LEU A 1 204 ? -2.851 4.684 -2.521 1.00 71.69 204 LEU A CA 1
ATOM 1567 C C . LEU A 1 204 ? -3.490 5.564 -1.442 1.00 71.69 204 LEU A C 1
ATOM 1569 O O . LEU A 1 204 ? -4.678 5.419 -1.170 1.00 71.69 204 LEU A O 1
ATOM 1573 N N . ARG A 1 205 ? -2.728 6.488 -0.850 1.00 80.56 205 ARG A N 1
ATOM 1574 C CA . ARG A 1 205 ? -3.167 7.363 0.250 1.00 80.56 205 ARG A CA 1
ATOM 1575 C C . ARG A 1 205 ? -3.118 8.848 -0.118 1.00 80.56 205 ARG A C 1
ATOM 1577 O O . ARG A 1 205 ? -2.880 9.699 0.736 1.00 80.56 205 ARG A O 1
ATOM 1584 N N . PHE A 1 206 ? -3.321 9.182 -1.395 1.00 77.69 206 PHE A N 1
ATOM 1585 C CA . PHE A 1 206 ? -3.372 10.579 -1.835 1.00 77.69 206 PHE A CA 1
ATOM 1586 C C . PHE A 1 206 ? -4.368 11.388 -0.991 1.00 77.69 206 PHE A C 1
ATOM 1588 O O . PHE A 1 206 ? -5.535 11.029 -0.881 1.00 77.69 206 PHE A O 1
ATOM 1595 N N . GLY A 1 207 ? -3.900 12.499 -0.418 1.00 79.19 207 GLY A N 1
ATOM 1596 C CA . GLY A 1 207 ? -4.705 13.350 0.464 1.00 79.19 207 GLY A CA 1
ATOM 1597 C C . GLY A 1 207 ? -4.642 12.979 1.950 1.00 79.19 207 GLY A C 1
ATOM 1598 O O . GLY A 1 207 ? -5.154 13.740 2.765 1.00 79.19 207 GLY A O 1
ATOM 1599 N N . VAL A 1 208 ? -3.973 11.879 2.312 1.00 86.31 208 VAL A N 1
ATOM 1600 C CA . VAL A 1 208 ? -3.689 11.500 3.703 1.00 86.31 208 VAL A CA 1
ATOM 1601 C C . VAL A 1 208 ? -2.174 11.551 3.934 1.00 86.31 208 VAL A C 1
ATOM 1603 O O . VAL A 1 208 ? -1.455 10.686 3.423 1.00 86.31 208 VAL A O 1
ATOM 1606 N N . PRO A 1 209 ? -1.658 12.558 4.663 1.00 87.81 209 PRO A N 1
ATOM 1607 C CA . PRO A 1 209 ? -0.255 12.626 5.074 1.00 87.81 209 PRO A CA 1
ATOM 1608 C C . PRO A 1 209 ? 0.211 11.354 5.796 1.00 87.81 209 PRO A C 1
ATOM 1610 O O . PRO A 1 209 ? -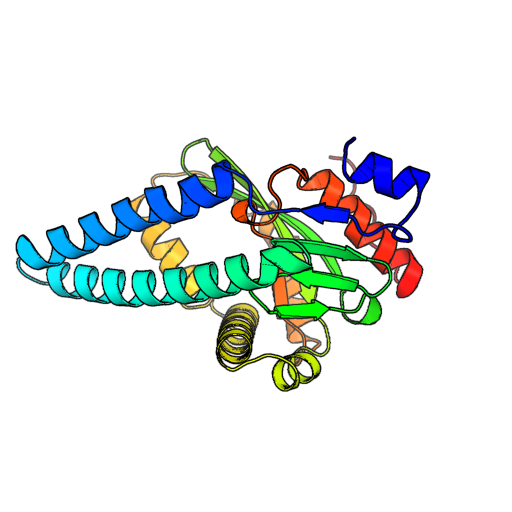0.585 10.667 6.434 1.00 87.81 209 PRO A O 1
ATOM 1613 N N . ALA A 1 210 ? 1.504 11.030 5.689 1.00 86.00 210 ALA A N 1
ATOM 1614 C CA . ALA A 1 210 ? 2.057 9.820 6.304 1.00 86.00 210 ALA A CA 1
ATOM 1615 C C . ALA A 1 210 ? 1.944 9.870 7.835 1.00 86.00 210 ALA A C 1
ATOM 1617 O O . ALA A 1 210 ? 1.579 8.878 8.455 1.00 86.00 210 ALA A O 1
ATOM 1618 N N . GLU A 1 211 ? 2.181 11.045 8.419 1.00 87.62 211 GLU A N 1
ATOM 1619 C CA . GLU A 1 211 ? 2.056 11.314 9.855 1.00 87.62 211 GLU A CA 1
ATOM 1620 C C . GLU A 1 211 ? 0.618 11.139 10.354 1.00 87.62 211 GLU A C 1
ATOM 1622 O O . GLU A 1 211 ? 0.394 10.448 11.345 1.00 87.62 211 GLU A O 1
ATOM 1627 N N . ASP A 1 212 ? -0.364 11.691 9.631 1.00 90.88 212 ASP A N 1
ATOM 1628 C CA . ASP A 1 212 ? -1.787 11.536 9.953 1.00 90.88 212 ASP A CA 1
ATOM 1629 C C . ASP A 1 212 ? -2.175 10.049 9.958 1.00 90.88 212 ASP A C 1
ATOM 1631 O O . ASP A 1 212 ? -2.831 9.570 10.883 1.00 90.88 212 ASP A O 1
ATOM 1635 N N . LEU A 1 213 ? -1.741 9.299 8.938 1.00 90.00 213 LEU A N 1
ATOM 1636 C CA . LEU A 1 213 ? -2.019 7.869 8.840 1.00 90.00 213 LEU A CA 1
ATOM 1637 C C . LEU A 1 213 ? -1.327 7.075 9.954 1.00 90.00 213 LEU A C 1
ATOM 1639 O O . LEU A 1 213 ? -1.957 6.221 10.574 1.00 90.00 213 LEU A O 1
ATOM 1643 N N . LEU A 1 214 ? -0.056 7.369 10.227 1.00 88.06 214 LEU A N 1
ATOM 1644 C CA . LEU A 1 214 ? 0.705 6.766 11.316 1.00 88.06 214 LEU A CA 1
ATOM 1645 C C . LEU A 1 214 ? -0.011 6.959 12.658 1.00 88.06 214 LEU A C 1
ATOM 1647 O O . LEU A 1 214 ? -0.185 5.996 13.402 1.00 88.06 214 LEU A O 1
ATOM 1651 N N . ALA A 1 215 ? -0.446 8.189 12.947 1.00 88.12 215 ALA A N 1
ATOM 1652 C CA . ALA A 1 215 ? -1.135 8.530 14.183 1.00 88.12 215 ALA A CA 1
ATOM 1653 C C . ALA A 1 215 ? -2.448 7.751 14.338 1.00 88.12 215 ALA A C 1
ATOM 1655 O O . ALA A 1 215 ? -2.698 7.192 15.405 1.00 88.12 215 ALA A O 1
ATOM 1656 N N . ILE A 1 216 ? -3.257 7.661 13.275 1.00 91.75 216 ILE A N 1
ATOM 1657 C CA . ILE A 1 216 ? -4.526 6.918 13.306 1.00 91.75 216 ILE A CA 1
ATOM 1658 C C . ILE A 1 216 ? -4.275 5.417 13.501 1.00 91.75 216 ILE A C 1
ATOM 1660 O O . ILE A 1 216 ? -4.893 4.813 14.376 1.00 91.75 216 ILE A O 1
ATOM 1664 N N . LEU A 1 217 ? -3.360 4.819 12.726 1.00 90.25 217 LEU A N 1
ATOM 1665 C CA . LEU A 1 217 ? -3.046 3.389 12.829 1.00 90.25 217 LEU A CA 1
ATOM 1666 C C . LEU A 1 217 ? -2.564 3.037 14.235 1.00 90.25 217 LEU A C 1
ATOM 1668 O O . LEU A 1 217 ? -3.094 2.123 14.856 1.00 90.25 217 LEU A O 1
ATOM 1672 N N . ASN A 1 218 ? -1.603 3.793 14.763 1.00 87.81 218 ASN A N 1
ATOM 1673 C CA . ASN A 1 218 ? -1.048 3.532 16.083 1.00 87.81 218 ASN A CA 1
ATOM 1674 C C . ASN A 1 218 ? -2.076 3.752 17.197 1.00 87.81 218 ASN A C 1
ATOM 1676 O O . ASN A 1 218 ? -2.144 2.940 18.114 1.00 87.81 218 ASN A O 1
ATOM 1680 N N . ALA A 1 219 ? -2.919 4.785 17.109 1.00 88.88 219 ALA A N 1
ATOM 1681 C CA . ALA A 1 219 ? -3.991 4.996 18.079 1.00 88.88 219 ALA A CA 1
ATOM 1682 C C . ALA A 1 219 ? -4.998 3.833 18.097 1.00 88.88 219 ALA A C 1
ATOM 1684 O O . ALA A 1 219 ? -5.416 3.403 19.171 1.00 88.88 219 ALA A O 1
ATOM 1685 N N . GLU A 1 220 ? -5.370 3.303 16.930 1.00 92.12 220 GLU A N 1
ATOM 1686 C CA . GLU A 1 220 ? -6.285 2.163 16.836 1.00 92.12 220 GLU A CA 1
ATOM 1687 C C . GLU A 1 220 ? -5.656 0.859 17.311 1.00 92.12 220 GLU A C 1
ATOM 1689 O O . GLU A 1 220 ? -6.297 0.126 18.062 1.00 92.12 220 GLU A O 1
ATOM 1694 N N . VAL A 1 221 ? -4.400 0.596 16.942 1.00 87.44 221 VAL A N 1
ATOM 1695 C CA . VAL A 1 221 ? -3.659 -0.568 17.439 1.00 87.44 221 VAL A CA 1
ATOM 1696 C C . VAL A 1 221 ? -3.595 -0.519 18.964 1.00 87.44 221 VAL A C 1
ATOM 1698 O O . VAL A 1 221 ? -4.102 -1.432 19.601 1.00 87.44 221 VAL A O 1
ATOM 1701 N N . LEU A 1 222 ? -3.122 0.582 19.565 1.00 85.25 222 LEU A N 1
ATOM 1702 C CA . LEU A 1 222 ? -3.083 0.765 21.028 1.00 85.25 222 LEU A CA 1
ATOM 1703 C C . LEU A 1 222 ? -4.447 0.519 21.686 1.00 85.25 222 LEU A C 1
ATOM 1705 O O . LEU A 1 222 ? -4.556 -0.210 22.671 1.00 85.25 222 LEU A O 1
ATOM 1709 N N . ARG A 1 223 ? -5.502 1.126 21.129 1.00 86.69 223 ARG A N 1
ATOM 1710 C CA . ARG A 1 223 ? -6.865 1.044 21.666 1.00 86.69 223 ARG A CA 1
ATOM 1711 C C . ARG A 1 223 ? -7.419 -0.382 21.648 1.00 86.69 223 ARG A C 1
ATOM 1713 O O . ARG A 1 223 ? -8.252 -0.711 22.488 1.00 86.69 223 ARG A O 1
ATOM 1720 N N . ARG A 1 224 ? -7.018 -1.197 20.670 1.00 85.00 224 ARG A N 1
ATOM 1721 C CA . ARG A 1 224 ? -7.607 -2.516 20.388 1.00 85.00 224 ARG A CA 1
ATOM 1722 C C . ARG A 1 224 ? -6.757 -3.672 20.907 1.00 85.00 224 ARG A C 1
ATOM 1724 O O . ARG A 1 224 ? -7.323 -4.660 21.360 1.00 85.00 224 ARG A O 1
ATOM 1731 N N . SER A 1 225 ? -5.433 -3.563 20.835 1.00 70.50 225 SER A N 1
ATOM 1732 C CA . SER A 1 225 ? -4.502 -4.613 21.255 1.00 70.50 225 SER A CA 1
ATOM 1733 C C . SER A 1 225 ? -4.036 -4.457 22.702 1.00 70.50 225 SER A C 1
ATOM 1735 O O . SER A 1 225 ? -3.517 -5.414 23.271 1.00 70.50 225 SER A O 1
ATOM 1737 N N . GLY A 1 226 ? -4.203 -3.273 23.310 1.00 60.25 226 GLY A N 1
ATOM 1738 C CA . GLY A 1 226 ? -3.662 -2.970 24.639 1.00 60.25 226 GLY A CA 1
ATOM 1739 C C . GLY A 1 226 ? -2.128 -2.977 24.693 1.00 60.25 226 GLY A C 1
ATOM 1740 O O . GLY A 1 226 ? -1.555 -2.873 25.776 1.00 60.25 226 GLY A O 1
ATOM 1741 N N . GLU A 1 227 ? -1.449 -3.111 23.548 1.00 58.72 227 GLU A N 1
ATOM 1742 C CA . GLU A 1 227 ? 0.006 -3.017 23.471 1.00 58.72 227 GLU A CA 1
ATOM 1743 C C . GLU A 1 227 ? 0.452 -1.590 23.774 1.00 58.72 227 GLU A C 1
ATOM 1745 O O . GLU A 1 227 ? -0.241 -0.638 23.443 1.00 58.72 227 GLU A O 1
ATOM 1750 N N . VAL A 1 228 ? 1.623 -1.426 24.387 1.00 51.03 228 VAL A N 1
ATOM 1751 C CA . VAL A 1 228 ? 2.252 -0.117 24.590 1.00 51.03 228 VAL A CA 1
ATOM 1752 C C . VAL A 1 228 ? 3.220 0.117 23.434 1.00 51.03 228 VAL A C 1
ATOM 1754 O O . VAL A 1 228 ? 4.242 -0.559 23.325 1.00 51.03 228 VAL A O 1
ATOM 1757 N N . ILE A 1 229 ? 2.908 1.072 22.556 1.00 53.09 229 ILE A N 1
ATOM 1758 C CA . ILE A 1 229 ? 3.842 1.526 21.519 1.00 53.09 229 ILE A CA 1
ATOM 1759 C C . ILE A 1 229 ? 4.968 2.293 22.221 1.00 53.09 229 ILE A C 1
ATOM 1761 O O . ILE A 1 229 ? 4.679 3.239 22.956 1.00 53.09 229 ILE A O 1
ATOM 1765 N N . PRO A 1 230 ? 6.245 1.926 22.020 1.00 46.38 230 PRO A N 1
ATOM 1766 C CA . PRO A 1 230 ? 7.348 2.677 22.595 1.00 46.38 230 PRO A CA 1
ATOM 1767 C C . PRO A 1 230 ? 7.319 4.106 22.046 1.00 46.38 230 PRO A C 1
ATOM 1769 O O . PRO A 1 230 ? 7.412 4.325 20.838 1.00 46.38 230 PRO A O 1
ATOM 1772 N N . SER A 1 231 ? 7.164 5.075 22.947 1.00 43.09 231 SER A N 1
ATOM 1773 C CA . SER A 1 231 ? 7.218 6.498 22.632 1.00 43.09 231 SER A CA 1
ATOM 1774 C C . SER A 1 231 ? 8.528 6.819 21.920 1.00 43.09 231 SER A C 1
ATOM 1776 O O . SER A 1 231 ? 9.606 6.450 22.395 1.00 43.09 231 SER A O 1
ATOM 1778 N N . HIS A 1 232 ? 8.435 7.524 20.795 1.00 37.44 232 HIS A N 1
ATOM 1779 C CA . HIS A 1 232 ? 9.596 8.108 20.139 1.00 37.44 232 HIS A CA 1
ATOM 1780 C C . HIS A 1 232 ? 10.352 8.970 21.169 1.00 37.44 232 HIS A C 1
ATOM 1782 O O . HIS A 1 232 ? 9.716 9.822 21.796 1.00 37.44 232 HIS A O 1
ATOM 1788 N N . PRO A 1 233 ? 11.673 8.810 21.372 1.00 34.00 233 PRO A N 1
ATOM 1789 C CA . PRO A 1 233 ? 12.441 9.913 21.919 1.00 34.00 233 PRO A CA 1
ATOM 1790 C C . PRO A 1 233 ? 12.329 11.048 20.900 1.00 34.00 233 PRO A C 1
ATOM 1792 O O . PRO A 1 233 ? 12.574 10.833 19.706 1.00 34.00 233 PRO A O 1
ATOM 1795 N N . ALA A 1 234 ? 11.865 12.209 21.364 1.00 33.47 234 ALA A N 1
ATOM 1796 C CA . ALA A 1 234 ? 11.926 13.440 20.595 1.00 33.47 234 ALA A CA 1
ATOM 1797 C C . ALA A 1 234 ? 13.373 13.616 20.109 1.00 33.47 234 ALA A C 1
ATOM 1799 O O . ALA A 1 234 ? 14.306 13.487 20.906 1.00 33.47 234 ALA A O 1
ATOM 1800 N N . ALA A 1 235 ? 13.530 13.780 18.794 1.00 34.16 235 ALA A N 1
ATOM 1801 C CA . ALA A 1 235 ? 14.801 14.152 18.187 1.00 34.16 235 ALA A CA 1
ATOM 1802 C C . ALA A 1 235 ? 15.189 15.573 18.607 1.00 34.16 235 ALA A C 1
ATOM 1804 O O . ALA A 1 235 ? 14.263 16.405 18.754 1.00 34.16 235 ALA A O 1
#

Radius of gyration: 18.79 Å; chains: 1; bounding box: 45×36×55 Å

pLDDT: mean 74.11, std 17.37, range [33.47, 94.94]

Secondary structure (DSSP, 8-state):
--HHHHHHHHTTSS-EEE---HHHHHIIIIIHHHHHHHHHHHHHH-SSSHHHHHHHHHHHHHHHHHHHHHHHHHHHHH-SEEEETTEEEETTTTEEE-GGGEEEEEEEEEEETTEEEEEEEEEESSHHHHHTTS-HHHHHHHHHHHHHHH-TT--HHHHHHHHHHHTT-S-----HHHHHHHHHHHHHHHHSTT-EEEEE-GGGSTTS-HHHHHHHHHHHHHHHH---PPPPPP-

Sequence (235 aa):
MRALDQYQQRGLREPIRVYPGFRFHLLLWGGGGFLLTGAVLMMDSGTGIEPLVGLFGLVFFGFACTVMLIAALRAHRRGVFELSEAGLYMAHLGIVLPWEDIGPAYIQAVRVKGFQLDDVCFVVRHASRHIARVGSVGRLLFKVAKAVSHSRKGGAIEWGLRAGLALTEAGLGTHRQMGSILERMRQAVLAEPDSLVFNVPMALRFGVPAEDLLAILNAEVLRRSGEVIPSHPAA

Organism: NCBI:txid391922